Protein AF-K1RR42-F1 (afdb_monomer)

pLDDT: mean 90.08, std 13.46, range [32.56, 98.62]

Solvent-accessible surface area (backbone atoms only — not comparable to full-atom values): 10975 Å² total; per-residue (Å²): 138,82,79,94,77,86,77,83,86,79,60,90,88,58,93,43,72,69,56,52,52,50,52,50,50,61,50,66,70,40,72,65,51,59,54,52,48,54,42,29,73,75,60,33,63,70,67,60,68,64,57,68,65,59,58,68,72,62,62,98,74,68,99,74,77,78,87,81,52,52,80,85,79,76,73,100,58,57,45,63,51,52,54,52,51,49,63,60,52,47,53,58,48,22,64,76,68,75,46,62,42,63,78,52,55,64,23,56,46,57,54,52,52,52,49,48,51,50,28,50,51,49,44,52,53,50,51,62,75,46,65,87,56,61,64,72,60,46,59,77,65,44,55,76,83,54,44,64,54,67,62,74,49,69,70,57,52,53,51,48,38,73,74,74,51,84,46,54,23,91,84,38,58,85,78,136

Structure (mmCIF, N/CA/C/O backbone):
data_AF-K1RR42-F1
#
_entry.id   AF-K1RR42-F1
#
loop_
_atom_site.group_PDB
_atom_site.id
_atom_site.type_symbol
_atom_site.label_atom_id
_atom_site.label_alt_id
_atom_site.label_comp_id
_atom_site.label_asym_id
_atom_site.label_entity_id
_atom_site.label_seq_id
_atom_site.pdbx_PDB_ins_code
_atom_site.Cartn_x
_atom_site.Cartn_y
_atom_site.Cartn_z
_atom_site.occupancy
_atom_site.B_iso_or_equiv
_atom_site.auth_seq_id
_atom_site.auth_comp_id
_atom_site.auth_asym_id
_atom_site.auth_atom_id
_atom_site.pdbx_PDB_model_num
ATOM 1 N N . MET A 1 1 ? 41.486 -7.652 -49.640 1.00 38.38 1 MET A N 1
ATOM 2 C CA . MET A 1 1 ? 40.576 -6.492 -49.744 1.00 38.38 1 MET A CA 1
ATOM 3 C C . MET A 1 1 ? 39.160 -7.030 -49.810 1.00 38.38 1 MET A C 1
ATOM 5 O O . MET A 1 1 ? 38.706 -7.387 -50.885 1.00 38.38 1 MET A O 1
ATOM 9 N N . ILE A 1 2 ? 38.519 -7.202 -48.654 1.00 32.84 2 ILE A N 1
ATOM 10 C CA . ILE A 1 2 ? 37.097 -7.550 -48.582 1.00 32.84 2 ILE A CA 1
ATOM 11 C C . ILE A 1 2 ? 36.368 -6.221 -48.422 1.00 32.84 2 ILE A C 1
ATOM 13 O O . ILE A 1 2 ? 36.677 -5.455 -47.509 1.00 32.84 2 ILE A O 1
ATOM 17 N N . SER A 1 3 ? 35.516 -5.919 -49.398 1.00 32.56 3 SER A N 1
ATOM 18 C CA . SER A 1 3 ? 34.818 -4.650 -49.548 1.00 32.56 3 SER A CA 1
ATOM 19 C C . SER A 1 3 ? 34.044 -4.261 -48.292 1.00 32.56 3 SER A C 1
ATOM 21 O O . SER A 1 3 ? 33.294 -5.047 -47.715 1.00 32.56 3 SER A O 1
ATOM 23 N N . VAL A 1 4 ? 34.212 -2.996 -47.914 1.00 46.03 4 VAL A N 1
ATOM 24 C CA . VAL A 1 4 ? 33.358 -2.257 -46.986 1.00 46.03 4 VAL A CA 1
ATOM 25 C C . VAL A 1 4 ? 31.979 -2.131 -47.638 1.00 46.03 4 VAL A C 1
ATOM 27 O O . VAL A 1 4 ? 31.731 -1.216 -48.415 1.00 46.03 4 VAL A O 1
ATOM 30 N N . THR A 1 5 ? 31.096 -3.104 -47.425 1.00 46.00 5 THR A N 1
ATOM 31 C CA . THR A 1 5 ? 29.719 -3.058 -47.961 1.00 46.00 5 THR A CA 1
ATOM 32 C C . THR A 1 5 ? 28.714 -3.758 -47.045 1.00 46.00 5 THR A C 1
ATOM 34 O O . THR A 1 5 ? 27.735 -4.328 -47.505 1.00 46.00 5 THR A O 1
ATOM 37 N N . ALA A 1 6 ? 28.948 -3.718 -45.728 1.00 43.25 6 ALA A N 1
ATOM 38 C CA . ALA A 1 6 ? 28.051 -4.304 -44.723 1.00 43.25 6 ALA A CA 1
ATOM 39 C C . ALA A 1 6 ? 27.773 -3.360 -43.534 1.00 43.25 6 ALA A C 1
ATOM 41 O O . ALA A 1 6 ? 27.574 -3.810 -42.410 1.00 43.25 6 ALA A O 1
ATOM 42 N N . LEU A 1 7 ? 27.787 -2.040 -43.761 1.00 46.16 7 LEU A N 1
ATOM 43 C CA . LEU A 1 7 ? 27.486 -1.027 -42.730 1.00 46.16 7 LEU A CA 1
ATOM 44 C C . LEU A 1 7 ? 26.269 -0.142 -43.066 1.00 46.16 7 LEU A C 1
ATOM 46 O O . LEU A 1 7 ? 25.973 0.783 -42.320 1.00 46.16 7 LEU A O 1
ATOM 50 N N . GLY A 1 8 ? 25.550 -0.417 -44.162 1.00 46.47 8 GLY A N 1
ATOM 51 C CA . GLY A 1 8 ? 24.492 0.468 -44.674 1.00 46.47 8 GLY A CA 1
ATOM 52 C C . GLY A 1 8 ? 23.092 0.295 -44.068 1.00 46.47 8 GLY A C 1
ATOM 53 O O . GLY A 1 8 ? 22.305 1.227 -44.130 1.00 46.47 8 GLY A O 1
ATOM 54 N N . GLU A 1 9 ? 22.768 -0.846 -43.455 1.00 48.94 9 GLU A N 1
ATOM 55 C CA . GLU A 1 9 ? 21.376 -1.171 -43.064 1.00 48.94 9 GLU A CA 1
ATOM 56 C C . GLU A 1 9 ? 21.083 -1.054 -41.555 1.00 48.94 9 GLU A C 1
ATOM 58 O O . GLU A 1 9 ? 20.015 -1.441 -41.089 1.00 48.94 9 GLU A O 1
ATOM 63 N N . LYS A 1 10 ? 22.008 -0.511 -40.749 1.00 49.19 10 LYS A N 1
ATOM 64 C CA . LYS A 1 10 ? 21.881 -0.488 -39.273 1.00 49.19 10 LYS A CA 1
ATOM 65 C C . LYS A 1 10 ? 21.715 0.901 -38.639 1.00 49.19 10 LYS A C 1
ATOM 67 O O . LYS A 1 10 ? 21.882 1.029 -37.428 1.00 49.19 10 LYS A O 1
ATOM 72 N N . MET A 1 11 ? 21.379 1.924 -39.429 1.00 52.78 11 MET A N 1
ATOM 73 C CA . MET A 1 11 ? 21.254 3.318 -38.961 1.00 52.78 11 MET A CA 1
ATOM 74 C C . MET A 1 11 ? 19.821 3.873 -38.905 1.00 52.78 11 MET A C 1
ATOM 76 O O . MET A 1 11 ? 19.624 4.925 -38.311 1.00 52.78 11 MET A O 1
ATOM 80 N N . GLU A 1 12 ? 18.805 3.182 -39.434 1.00 57.09 12 GLU A N 1
ATOM 81 C CA . GLU A 1 12 ? 17.418 3.700 -39.443 1.00 57.09 12 GLU A CA 1
ATOM 82 C C . GLU A 1 12 ? 16.739 3.734 -38.061 1.00 57.09 12 GLU A C 1
ATOM 84 O O . GLU A 1 12 ? 15.729 4.407 -37.882 1.00 57.09 12 GLU A O 1
ATOM 89 N N . LYS A 1 13 ? 17.286 3.033 -37.060 1.00 74.12 13 LYS A N 1
ATOM 90 C CA . LYS A 1 13 ? 16.721 2.961 -35.697 1.00 74.12 13 LYS A CA 1
ATOM 91 C C . LYS A 1 13 ? 17.480 3.799 -34.663 1.00 74.12 13 LYS A C 1
ATOM 93 O O . LYS A 1 13 ? 17.251 3.633 -33.467 1.00 74.12 13 LYS A O 1
ATOM 98 N N . GLN A 1 14 ? 18.418 4.642 -35.090 1.00 85.94 14 GLN A N 1
ATOM 99 C CA . GLN A 1 14 ? 19.230 5.449 -34.176 1.00 85.94 14 GLN A CA 1
ATOM 100 C C . GLN A 1 14 ? 18.657 6.860 -34.011 1.00 85.94 14 GLN A C 1
ATOM 102 O O . GLN A 1 14 ? 18.130 7.444 -34.955 1.00 85.94 14 GLN A O 1
ATOM 107 N N . ILE A 1 15 ? 18.789 7.423 -32.807 1.00 91.31 15 ILE A N 1
ATOM 108 C CA . ILE A 1 15 ? 18.455 8.827 -32.546 1.00 91.31 15 ILE A CA 1
ATOM 109 C C . ILE A 1 15 ? 19.559 9.691 -33.167 1.00 91.31 15 ILE A C 1
ATOM 111 O O . ILE A 1 15 ? 20.682 9.722 -32.664 1.00 91.31 15 ILE A O 1
ATOM 115 N N . THR A 1 16 ? 19.253 10.365 -34.276 1.00 94.50 16 THR A N 1
ATOM 116 C CA . THR A 1 16 ? 20.196 11.244 -34.984 1.00 94.50 16 THR A CA 1
ATOM 117 C C . THR A 1 16 ? 20.117 12.687 -34.483 1.00 94.50 16 THR A C 1
ATOM 119 O O . THR A 1 16 ? 19.111 13.115 -33.914 1.00 94.50 16 THR A O 1
ATOM 122 N N . ILE A 1 17 ? 21.171 13.473 -34.729 1.00 94.94 17 ILE A N 1
ATOM 123 C CA . ILE A 1 17 ? 21.191 14.911 -34.408 1.00 94.94 17 ILE A CA 1
ATOM 124 C C . ILE A 1 17 ? 20.085 15.653 -35.169 1.00 94.94 17 ILE A C 1
ATOM 126 O O . ILE A 1 17 ? 19.406 16.498 -34.592 1.00 94.94 17 ILE A O 1
ATOM 130 N N . ASP A 1 18 ? 19.849 15.294 -36.432 1.00 94.25 18 ASP A N 1
ATOM 131 C CA . ASP A 1 18 ? 18.771 15.881 -37.233 1.00 94.25 18 ASP A CA 1
ATOM 132 C C . ASP A 1 18 ? 17.391 15.601 -36.627 1.00 94.25 18 ASP A C 1
ATOM 134 O O . ASP A 1 18 ? 16.537 16.488 -36.596 1.00 94.25 18 ASP A O 1
ATOM 138 N N . LEU A 1 19 ? 17.185 14.400 -36.073 1.00 94.38 19 LEU A N 1
ATOM 139 C CA . LEU A 1 19 ? 15.953 14.046 -35.375 1.00 94.38 19 LEU A CA 1
ATOM 140 C C . LEU A 1 19 ? 15.771 14.865 -34.087 1.00 94.38 19 LEU A C 1
ATOM 142 O O . LEU A 1 19 ? 14.683 15.384 -33.845 1.00 94.38 19 LEU A O 1
ATOM 146 N N . ILE A 1 20 ? 16.831 15.039 -33.290 1.00 96.50 20 ILE A N 1
ATOM 147 C CA . ILE A 1 20 ? 16.806 15.875 -32.076 1.00 96.50 20 ILE A CA 1
ATOM 148 C C . ILE A 1 20 ? 16.511 17.337 -32.431 1.00 96.50 20 ILE A C 1
ATOM 150 O O . ILE A 1 20 ? 15.678 17.971 -31.785 1.00 96.50 20 ILE A O 1
ATOM 154 N N . ASN A 1 21 ? 17.148 17.867 -33.478 1.00 97.50 21 ASN A N 1
ATOM 155 C CA . ASN A 1 21 ? 16.901 19.226 -33.957 1.00 97.50 21 ASN A CA 1
ATOM 156 C C . ASN A 1 21 ? 15.451 19.397 -34.421 1.00 97.50 21 ASN A C 1
ATOM 158 O O . ASN A 1 21 ? 14.818 20.401 -34.101 1.00 97.50 21 ASN A O 1
ATOM 162 N N . ASN A 1 22 ? 14.895 18.402 -35.117 1.00 97.06 22 ASN A N 1
ATOM 163 C CA . ASN A 1 22 ? 13.488 18.402 -35.503 1.00 97.06 22 ASN A CA 1
ATOM 164 C C . ASN A 1 22 ? 12.560 18.410 -34.273 1.00 97.06 22 ASN A C 1
ATOM 166 O O . ASN A 1 22 ? 11.677 19.260 -34.184 1.00 97.06 22 ASN A O 1
ATOM 170 N N . PHE A 1 23 ? 12.795 17.543 -33.282 1.00 97.31 23 PHE A N 1
ATOM 171 C CA . PHE A 1 23 ? 12.020 17.544 -32.034 1.00 97.31 23 PHE A CA 1
ATOM 172 C C . PHE A 1 23 ? 12.128 18.866 -31.275 1.00 97.31 23 PHE A C 1
ATOM 174 O O . PHE A 1 23 ? 11.113 19.380 -30.812 1.00 97.31 23 PHE A O 1
ATOM 181 N N . SER A 1 24 ? 13.324 19.452 -31.200 1.00 96.94 24 SER A N 1
ATOM 182 C CA . SER A 1 24 ? 13.538 20.769 -30.599 1.00 96.94 24 SER A CA 1
ATOM 183 C C . SER A 1 24 ? 12.753 21.857 -31.337 1.00 96.94 24 SER A C 1
ATOM 185 O O . SER A 1 24 ? 12.096 22.678 -30.702 1.00 96.94 24 SER A O 1
ATOM 187 N N . ASN A 1 25 ? 12.741 21.845 -32.672 1.00 97.56 25 ASN A N 1
ATOM 188 C CA . ASN A 1 25 ? 11.965 22.802 -33.464 1.00 97.56 25 ASN A CA 1
ATOM 189 C C . ASN A 1 25 ? 10.455 22.639 -33.244 1.00 97.56 25 ASN A C 1
ATOM 191 O O . ASN A 1 25 ? 9.760 23.632 -33.036 1.00 97.56 25 ASN A O 1
ATOM 195 N N . ILE A 1 26 ? 9.947 21.401 -33.238 1.00 97.56 26 ILE A N 1
ATOM 196 C CA . ILE A 1 26 ? 8.537 21.102 -32.941 1.00 97.56 26 ILE A CA 1
ATOM 197 C C . ILE A 1 26 ? 8.184 21.588 -31.532 1.00 97.56 26 ILE A C 1
ATOM 199 O O . ILE A 1 26 ? 7.181 22.278 -31.353 1.00 97.56 26 ILE A O 1
ATOM 203 N N . TYR A 1 27 ? 9.025 21.294 -30.541 1.00 97.44 27 TYR A N 1
ATOM 204 C CA . TYR A 1 27 ? 8.818 21.717 -29.160 1.00 97.44 27 TYR A CA 1
ATOM 205 C C . TYR A 1 27 ? 8.792 23.245 -29.026 1.00 97.44 27 TYR A C 1
ATOM 207 O O . TYR A 1 27 ? 7.856 23.801 -28.454 1.00 97.44 27 TYR A O 1
ATOM 215 N N . ASN A 1 28 ? 9.771 23.934 -29.614 1.00 96.69 28 ASN A N 1
ATOM 216 C CA . ASN A 1 28 ? 9.888 25.391 -29.549 1.00 96.69 28 ASN A CA 1
ATOM 217 C C . ASN A 1 28 ? 8.852 26.133 -30.412 1.00 96.69 28 ASN A C 1
ATOM 219 O O . ASN A 1 28 ? 8.676 27.338 -30.239 1.00 96.69 28 ASN A O 1
ATOM 223 N N . SER A 1 29 ? 8.144 25.442 -31.315 1.00 97.44 29 SER A N 1
ATOM 224 C CA . SER A 1 29 ? 7.083 26.047 -32.135 1.00 97.44 29 SER A CA 1
ATOM 225 C C . SER A 1 29 ? 5.844 26.462 -31.329 1.00 97.44 29 SER A C 1
ATOM 227 O O . SER A 1 29 ? 5.102 27.342 -31.763 1.00 97.44 29 SER A O 1
ATOM 229 N N . ASN A 1 30 ? 5.636 25.880 -30.142 1.00 97.25 30 ASN A N 1
ATOM 230 C CA . ASN A 1 30 ? 4.548 26.233 -29.237 1.00 97.25 30 ASN A CA 1
ATOM 231 C C . ASN A 1 30 ? 5.101 26.920 -27.981 1.00 97.25 30 ASN A C 1
ATOM 233 O O . ASN A 1 30 ? 5.721 26.287 -27.128 1.00 97.25 30 ASN A O 1
ATOM 237 N N . SER A 1 31 ? 4.832 28.218 -27.833 1.00 94.31 31 SER A N 1
ATOM 238 C CA . SER A 1 31 ? 5.301 29.012 -26.691 1.00 94.31 31 SER A CA 1
ATOM 239 C C . SER A 1 31 ? 4.771 28.520 -25.338 1.00 94.31 31 SER A C 1
ATOM 241 O O . SER A 1 31 ? 5.436 28.717 -24.320 1.00 94.31 31 SER A O 1
ATOM 243 N N . THR A 1 32 ? 3.624 27.830 -25.309 1.00 97.31 32 THR A N 1
ATOM 244 C CA . THR A 1 32 ? 3.070 27.220 -24.092 1.00 97.31 32 THR A CA 1
ATOM 245 C C . THR A 1 32 ? 3.978 26.127 -23.535 1.00 97.31 32 THR A C 1
ATOM 247 O O . THR A 1 32 ? 4.049 25.973 -22.317 1.00 97.31 32 THR A O 1
ATOM 250 N N . ASN A 1 33 ? 4.731 25.420 -24.384 1.00 97.81 33 ASN A N 1
ATOM 251 C CA . ASN A 1 33 ? 5.629 24.354 -23.938 1.00 97.81 33 ASN A CA 1
ATOM 252 C C . ASN A 1 33 ? 6.672 24.876 -22.948 1.00 97.81 33 ASN A C 1
ATOM 254 O O . ASN A 1 33 ? 6.863 24.272 -21.901 1.00 97.81 33 ASN A O 1
ATOM 258 N N . ARG A 1 34 ? 7.250 26.054 -23.206 1.00 96.06 34 ARG A N 1
ATOM 259 C CA . ARG A 1 34 ? 8.237 26.671 -22.310 1.00 96.06 34 ARG A CA 1
ATOM 260 C C . ARG A 1 34 ? 7.635 27.148 -20.985 1.00 96.06 34 ARG A C 1
ATOM 262 O O . ARG A 1 34 ? 8.310 27.153 -19.961 1.00 96.06 34 ARG A O 1
ATOM 269 N N . ILE A 1 35 ? 6.360 27.543 -20.985 1.00 96.62 35 ILE A N 1
ATOM 270 C CA . ILE A 1 35 ? 5.633 27.889 -19.753 1.00 96.62 35 ILE A CA 1
ATOM 271 C C . ILE A 1 35 ? 5.439 26.629 -18.900 1.00 96.62 35 ILE A C 1
ATOM 273 O O . ILE A 1 35 ? 5.714 26.656 -17.702 1.00 96.62 35 ILE A O 1
ATOM 277 N N . ILE A 1 36 ? 5.016 25.527 -19.527 1.00 97.00 36 ILE A N 1
ATOM 278 C CA . ILE A 1 36 ? 4.853 24.224 -18.870 1.00 97.00 36 ILE A CA 1
ATOM 279 C C . ILE A 1 36 ? 6.205 23.701 -18.364 1.00 97.00 36 ILE A C 1
ATOM 281 O O . ILE A 1 36 ? 6.289 23.246 -17.228 1.00 97.00 36 ILE A O 1
ATOM 285 N N . GLU A 1 37 ? 7.271 23.819 -19.159 1.00 97.44 37 GLU A N 1
ATOM 286 C CA . GLU A 1 37 ? 8.640 23.440 -18.785 1.00 97.44 37 GLU A CA 1
ATOM 287 C C . GLU A 1 37 ? 9.090 24.142 -17.508 1.00 97.44 37 GLU A C 1
ATOM 289 O O . GLU A 1 37 ? 9.504 23.488 -16.553 1.00 97.44 37 GLU A O 1
ATOM 294 N N . ASN A 1 38 ? 8.958 25.471 -17.469 1.00 97.25 38 ASN A N 1
ATOM 295 C CA . ASN A 1 38 ? 9.345 26.267 -16.310 1.00 97.25 38 ASN A CA 1
ATOM 296 C C . ASN A 1 38 ? 8.500 25.905 -15.081 1.00 97.25 38 ASN A C 1
ATOM 298 O O . ASN A 1 38 ? 9.034 25.806 -13.979 1.00 97.25 38 ASN A O 1
ATOM 302 N N . ALA A 1 39 ? 7.195 25.674 -15.264 1.00 97.75 39 ALA A N 1
ATOM 303 C CA . ALA A 1 39 ? 6.309 25.266 -14.180 1.00 97.75 39 ALA A CA 1
ATOM 304 C C . ALA A 1 39 ? 6.715 23.904 -13.592 1.00 97.75 39 ALA A C 1
ATOM 306 O O . ALA A 1 39 ? 6.859 23.802 -12.374 1.00 97.75 39 ALA A O 1
ATOM 307 N N . ILE A 1 40 ? 6.962 22.896 -14.438 1.00 98.12 40 ILE A N 1
ATOM 308 C CA . ILE A 1 40 ? 7.386 21.550 -14.017 1.00 98.12 40 ILE A CA 1
ATOM 309 C C . ILE A 1 40 ? 8.779 21.583 -13.386 1.00 98.12 40 ILE A C 1
ATOM 311 O O . ILE A 1 40 ? 8.991 20.926 -12.370 1.00 98.12 40 ILE A O 1
AT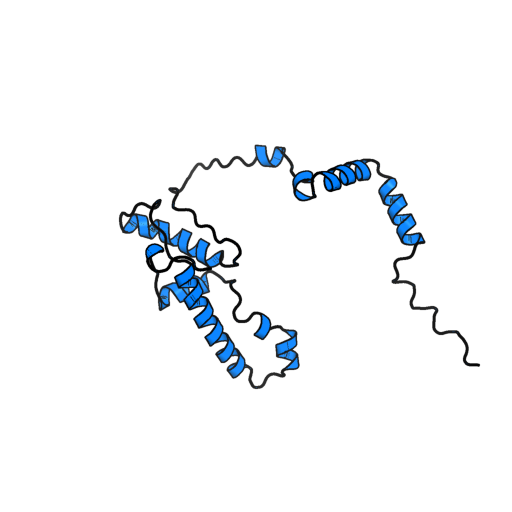OM 315 N N . THR A 1 41 ? 9.720 22.335 -13.956 1.00 97.69 41 THR A N 1
ATOM 316 C CA . THR A 1 41 ? 11.107 22.386 -13.464 1.00 97.69 41 THR A CA 1
ATOM 317 C C . THR A 1 41 ? 11.192 23.033 -12.083 1.00 97.69 41 THR A C 1
ATOM 319 O O . THR A 1 41 ? 11.953 22.564 -11.242 1.00 97.69 41 THR A O 1
ATOM 322 N N . GLU A 1 42 ? 10.382 24.065 -11.824 1.00 98.06 42 GLU A N 1
ATOM 323 C CA . GLU A 1 42 ? 10.346 24.745 -10.524 1.00 98.06 42 GLU A CA 1
ATOM 324 C C . GLU A 1 42 ? 9.502 23.987 -9.485 1.00 98.06 42 GLU A C 1
ATOM 326 O O . GLU A 1 42 ? 9.898 23.848 -8.330 1.00 98.06 42 GLU A O 1
ATOM 331 N N . ASN A 1 43 ? 8.322 23.487 -9.876 1.00 96.94 43 ASN A N 1
ATOM 332 C CA . ASN A 1 43 ? 7.324 22.982 -8.924 1.00 96.94 43 ASN A CA 1
ATOM 333 C C . ASN A 1 43 ? 7.232 21.449 -8.859 1.00 96.94 43 ASN A C 1
ATOM 335 O O . ASN A 1 43 ? 6.616 20.913 -7.934 1.00 96.94 43 ASN A O 1
ATOM 339 N N . GLY A 1 44 ? 7.810 20.735 -9.825 1.00 97.69 44 GLY A N 1
ATOM 340 C CA . GLY A 1 44 ? 7.605 19.303 -10.046 1.00 97.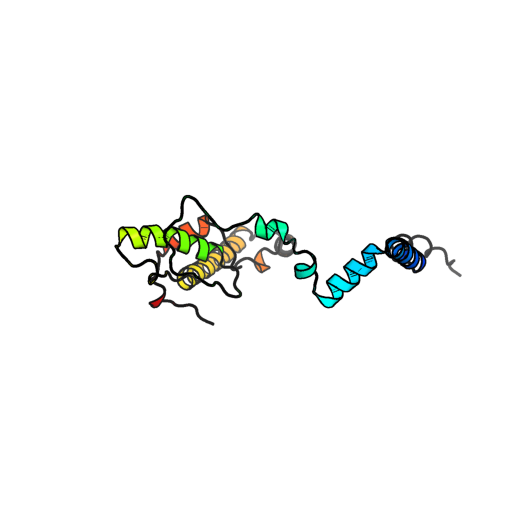69 44 GLY A CA 1
ATOM 341 C C . GLY A 1 44 ? 6.349 18.993 -10.871 1.00 97.69 44 GLY A C 1
ATOM 342 O O . GLY A 1 44 ? 5.443 19.822 -11.009 1.00 97.69 44 GLY A O 1
ATOM 343 N N . LEU A 1 45 ? 6.289 17.774 -11.423 1.00 96.50 45 LEU A N 1
ATOM 344 C CA . LEU A 1 45 ? 5.197 17.330 -12.299 1.00 96.50 45 LEU A CA 1
ATOM 345 C C . LEU A 1 45 ? 3.846 17.329 -11.573 1.00 96.50 45 LEU A C 1
ATOM 347 O O . LEU A 1 45 ? 2.902 17.955 -12.042 1.00 96.50 45 LEU A O 1
ATOM 351 N N . GLU A 1 46 ? 3.771 16.676 -10.410 1.00 96.12 46 GLU A N 1
ATOM 352 C CA . GLU A 1 46 ? 2.511 16.497 -9.680 1.00 96.12 46 GLU A CA 1
ATOM 353 C C . GLU A 1 46 ? 1.851 17.833 -9.341 1.00 96.12 46 GLU A C 1
ATOM 355 O O . GLU A 1 46 ? 0.699 18.053 -9.704 1.00 96.12 46 GLU A O 1
ATOM 360 N N . LYS A 1 47 ? 2.596 18.763 -8.726 1.00 95.88 47 LYS A N 1
ATOM 361 C CA . LYS A 1 47 ? 2.074 20.087 -8.348 1.00 95.88 47 LYS A CA 1
ATOM 362 C C . LYS A 1 47 ? 1.655 20.919 -9.557 1.00 95.88 47 LYS A C 1
ATOM 364 O O . LYS A 1 47 ? 0.680 21.658 -9.468 1.00 95.88 47 LYS A O 1
ATOM 369 N N . SER A 1 48 ? 2.368 20.787 -10.676 1.00 96.88 48 SER A N 1
ATOM 370 C CA . SER A 1 48 ? 2.055 21.507 -11.916 1.00 96.88 48 SER A CA 1
ATOM 371 C C . SER A 1 48 ? 0.778 21.001 -12.588 1.00 96.88 48 SER A C 1
ATOM 373 O O . SER A 1 48 ? 0.141 21.745 -13.328 1.00 96.88 48 SER A O 1
ATOM 375 N N . CYS A 1 49 ? 0.393 19.751 -12.328 1.00 96.06 49 CYS A N 1
ATOM 376 C CA . CYS A 1 49 ? -0.799 19.126 -12.893 1.00 96.06 49 CYS A CA 1
ATOM 377 C C . CYS A 1 49 ? -2.050 19.251 -12.005 1.00 96.06 49 CYS A C 1
ATOM 379 O O . CYS A 1 49 ? -3.109 18.762 -12.397 1.00 96.06 49 CYS A O 1
ATOM 381 N N . ILE A 1 50 ? -1.965 19.889 -10.829 1.00 95.75 50 ILE A N 1
ATOM 382 C CA . ILE A 1 50 ? -3.120 20.057 -9.937 1.00 95.75 50 ILE A CA 1
ATOM 383 C C . ILE A 1 50 ? -4.140 21.012 -10.568 1.00 95.75 50 ILE A C 1
ATOM 385 O O . ILE A 1 50 ? -3.869 22.197 -10.762 1.00 95.75 50 ILE A O 1
ATOM 389 N N . ASP A 1 51 ? -5.356 20.515 -10.799 1.00 96.25 51 ASP A N 1
ATOM 390 C CA . ASP A 1 51 ? -6.507 21.343 -11.155 1.00 96.25 51 ASP A CA 1
ATOM 391 C C . ASP A 1 51 ? -7.324 21.684 -9.906 1.00 96.25 51 ASP A C 1
ATOM 393 O O . ASP A 1 51 ? -8.002 20.839 -9.315 1.00 96.25 51 ASP A O 1
ATOM 397 N N . ARG A 1 52 ? -7.285 22.958 -9.511 1.00 95.75 52 ARG A N 1
ATOM 398 C CA . ARG A 1 52 ? -8.022 23.462 -8.349 1.00 95.75 52 ARG A CA 1
ATOM 399 C C . ARG A 1 52 ? -9.536 23.251 -8.466 1.00 95.75 52 ARG A C 1
ATOM 401 O O . ARG A 1 52 ? -10.182 23.049 -7.444 1.00 95.75 52 ARG A O 1
ATOM 408 N N . ARG A 1 53 ? -10.097 23.251 -9.679 1.00 97.62 53 ARG A N 1
ATOM 409 C CA . ARG A 1 53 ? -11.542 23.056 -9.893 1.00 97.62 53 ARG A CA 1
ATOM 410 C C . ARG A 1 53 ? -11.977 21.656 -9.479 1.00 97.62 53 ARG A C 1
ATOM 412 O O . ARG A 1 53 ? -12.999 21.508 -8.827 1.00 97.62 53 ARG A O 1
ATOM 419 N N . ILE A 1 54 ? -11.148 20.650 -9.760 1.00 96.44 54 ILE A N 1
ATOM 420 C CA . ILE A 1 54 ? -11.399 19.268 -9.337 1.00 96.44 54 ILE A CA 1
ATOM 421 C C . ILE A 1 54 ? -11.401 19.166 -7.808 1.00 96.44 54 ILE A C 1
ATOM 423 O O . ILE A 1 54 ? -12.243 18.476 -7.245 1.00 96.44 54 ILE A O 1
ATOM 427 N N . ILE A 1 55 ? -10.513 19.886 -7.118 1.00 95.06 55 ILE A N 1
ATOM 428 C CA . ILE A 1 55 ? -10.507 19.934 -5.647 1.00 95.06 55 ILE A CA 1
ATOM 429 C C . ILE A 1 55 ? -11.786 20.599 -5.116 1.00 95.06 55 ILE A C 1
ATOM 431 O O . ILE A 1 55 ? -12.385 20.112 -4.162 1.00 95.06 55 ILE A O 1
ATOM 435 N N . GLU A 1 56 ? -12.215 21.703 -5.731 1.00 96.88 56 GLU A N 1
ATOM 436 C CA . GLU A 1 56 ? -13.439 22.419 -5.348 1.00 96.88 56 GLU A CA 1
ATOM 437 C C . GLU A 1 56 ? -14.698 21.563 -5.572 1.00 96.88 56 GLU A C 1
ATOM 439 O O . GLU A 1 56 ? -15.584 21.555 -4.719 1.00 96.88 56 GLU A O 1
ATOM 444 N N . GLU A 1 57 ? -14.748 20.780 -6.651 1.00 97.00 57 GLU A N 1
ATOM 445 C CA . GLU A 1 57 ? -15.851 19.861 -6.964 1.00 97.00 57 GLU A CA 1
ATOM 446 C C . GLU A 1 57 ? -15.888 18.617 -6.054 1.00 97.00 57 GLU A C 1
ATOM 448 O O . GLU A 1 57 ? -16.969 18.126 -5.731 1.00 97.00 57 GLU A O 1
ATOM 453 N N . ASN A 1 58 ? -14.735 18.116 -5.595 1.00 96.12 58 ASN A N 1
ATOM 454 C CA . ASN A 1 58 ? -14.632 16.893 -4.786 1.00 96.12 58 ASN A CA 1
ATOM 455 C C . ASN A 1 58 ? -14.644 17.182 -3.273 1.00 96.12 58 ASN A C 1
ATOM 457 O O . ASN A 1 58 ? -13.696 16.862 -2.552 1.00 96.12 58 ASN A O 1
ATOM 461 N N . GLN A 1 59 ? -15.733 17.775 -2.774 1.00 96.12 59 GLN A N 1
ATOM 462 C CA . GLN A 1 59 ? -15.916 17.974 -1.331 1.00 96.12 59 GLN A CA 1
ATOM 463 C C . GLN A 1 59 ? -16.186 16.635 -0.613 1.00 96.12 59 GLN A C 1
ATOM 465 O O . GLN A 1 59 ? -17.065 15.889 -1.051 1.00 96.12 59 GLN A O 1
ATOM 470 N N . PRO A 1 60 ? -15.506 16.326 0.511 1.00 94.62 60 PRO A N 1
ATOM 471 C CA . PRO A 1 60 ? -15.682 15.074 1.252 1.00 94.62 60 PRO A CA 1
ATOM 472 C C . PRO A 1 60 ? -16.937 15.118 2.143 1.00 94.62 60 PRO A C 1
ATOM 474 O O . PRO A 1 60 ? -16.850 14.971 3.358 1.00 94.62 60 PRO A O 1
ATOM 477 N N . ILE A 1 61 ? -18.099 15.386 1.544 1.00 94.81 61 ILE A N 1
ATOM 478 C CA . ILE A 1 61 ? -19.393 15.478 2.225 1.00 94.81 61 ILE A CA 1
ATOM 479 C C . ILE A 1 61 ? -20.261 14.320 1.747 1.00 94.81 61 ILE A C 1
ATOM 481 O O . ILE A 1 61 ? -20.585 14.228 0.561 1.00 94.81 61 ILE A O 1
ATOM 485 N N . PHE A 1 62 ? -20.676 13.462 2.676 1.00 96.50 62 PHE A N 1
ATOM 486 C CA . PHE A 1 62 ? -21.481 12.283 2.379 1.00 96.50 62 PHE A CA 1
ATOM 487 C C . PHE A 1 62 ? -22.797 12.338 3.160 1.00 96.50 62 PHE A C 1
ATOM 489 O O . PHE A 1 62 ? -22.851 12.789 4.299 1.00 96.50 62 PHE A O 1
ATOM 496 N N . ASN A 1 63 ? -23.896 11.885 2.554 1.00 96.81 63 ASN A N 1
ATOM 497 C CA . ASN A 1 63 ? -25.195 11.809 3.238 1.00 96.81 63 ASN A CA 1
ATOM 498 C C . ASN A 1 63 ? -25.286 10.627 4.221 1.00 96.81 63 ASN A C 1
ATOM 500 O O . ASN A 1 63 ? -26.175 10.597 5.070 1.00 96.81 63 ASN A O 1
ATOM 504 N N . ILE A 1 64 ? -24.393 9.649 4.076 1.00 95.75 64 ILE A N 1
ATOM 505 C CA . ILE A 1 64 ? -24.256 8.476 4.930 1.00 95.75 64 ILE A CA 1
ATOM 506 C C . ILE A 1 64 ? -22.783 8.386 5.309 1.00 95.75 64 ILE A C 1
ATOM 508 O O . ILE A 1 64 ? -21.934 8.137 4.456 1.00 95.75 64 ILE A O 1
ATOM 512 N N . GLU A 1 65 ? -22.499 8.567 6.594 1.00 92.94 65 GLU A N 1
ATOM 513 C CA . GLU A 1 65 ? -21.160 8.442 7.158 1.00 92.94 65 GLU A CA 1
ATOM 514 C C . GLU A 1 65 ? -21.150 7.315 8.186 1.00 92.94 65 GLU A C 1
ATOM 516 O O . GLU A 1 65 ? -22.021 7.226 9.056 1.00 92.94 65 GLU A O 1
ATOM 521 N N . LEU A 1 66 ? -20.165 6.429 8.065 1.00 89.31 66 LEU A N 1
ATOM 522 C CA . LEU A 1 66 ? -19.900 5.425 9.084 1.00 89.31 66 LEU A CA 1
ATOM 523 C C . LEU A 1 66 ? -19.093 6.070 10.226 1.00 89.31 66 LEU A C 1
ATOM 525 O O . LEU A 1 66 ? -18.293 6.969 9.963 1.00 89.31 66 LEU A O 1
ATOM 529 N N . PRO A 1 67 ? -19.276 5.626 11.482 1.00 87.31 67 PRO A N 1
ATOM 530 C CA . PRO A 1 67 ? -18.455 6.057 12.608 1.00 87.31 67 PRO A CA 1
ATOM 531 C C . PRO A 1 67 ? -16.953 5.984 12.308 1.00 87.31 67 PRO A C 1
ATOM 533 O O . PRO A 1 67 ? -16.459 4.946 11.866 1.00 87.31 67 PRO A O 1
ATOM 536 N N . ASP A 1 68 ? -16.233 7.075 12.585 1.00 86.81 68 ASP A N 1
ATOM 537 C CA . ASP A 1 68 ? -14.772 7.105 12.464 1.00 86.81 68 ASP A CA 1
ATOM 538 C C . ASP A 1 68 ? -14.126 6.262 13.573 1.00 86.81 68 ASP A C 1
ATOM 540 O O . ASP A 1 68 ? -14.614 6.202 14.708 1.00 86.81 68 ASP A O 1
ATOM 544 N N . GLY A 1 69 ? -13.014 5.624 13.230 1.00 86.56 69 GLY A N 1
ATOM 545 C CA . GLY A 1 69 ? -12.285 4.704 14.089 1.00 86.56 69 GLY A CA 1
ATOM 546 C C . GLY A 1 69 ? -10.805 5.030 14.165 1.00 86.56 69 GLY A C 1
ATOM 547 O O . GLY A 1 69 ? -10.321 6.017 13.606 1.00 86.56 69 GLY A O 1
ATOM 548 N N . LYS A 1 70 ? -10.055 4.167 14.848 1.00 88.19 70 LYS A N 1
ATOM 549 C CA . LYS A 1 70 ? -8.596 4.238 14.831 1.00 88.19 70 LYS A CA 1
ATOM 550 C C . LYS A 1 70 ? -8.082 4.060 13.401 1.00 88.19 70 LYS A C 1
ATOM 552 O O . LYS A 1 70 ? -8.409 3.086 12.723 1.00 88.19 70 LYS A O 1
ATOM 557 N N . ARG A 1 71 ? -7.272 5.015 12.939 1.00 91.19 71 ARG A N 1
ATOM 558 C CA . ARG A 1 71 ? -6.660 4.983 11.605 1.00 91.19 71 ARG A CA 1
ATOM 559 C C . ARG A 1 71 ? -5.339 4.235 11.667 1.00 91.19 71 ARG A C 1
ATOM 561 O O . ARG A 1 71 ? -4.465 4.596 12.453 1.00 91.19 71 ARG A O 1
ATOM 568 N N . TYR A 1 72 ? -5.190 3.221 10.826 1.00 92.12 72 TYR A N 1
ATOM 569 C CA . TYR A 1 72 ? -3.903 2.567 10.629 1.00 92.12 72 TYR A CA 1
ATOM 570 C C . TYR A 1 72 ? -3.024 3.356 9.661 1.00 92.12 72 TYR A C 1
ATOM 572 O O . TYR A 1 72 ? -3.522 4.009 8.745 1.00 92.12 72 TYR A O 1
ATOM 580 N N . ASP A 1 73 ? -1.715 3.221 9.838 1.00 93.38 73 ASP A N 1
ATOM 581 C CA . ASP A 1 73 ? -0.701 3.707 8.913 1.00 93.38 73 ASP A CA 1
ATOM 582 C C . ASP A 1 73 ? 0.222 2.540 8.569 1.00 93.38 73 ASP A C 1
ATOM 584 O O . ASP A 1 73 ? 0.915 2.018 9.442 1.00 93.38 73 ASP A O 1
ATOM 588 N N . GLN A 1 74 ? 0.193 2.111 7.307 1.00 93.06 74 GLN A N 1
ATOM 589 C CA . GLN A 1 74 ? 0.976 0.966 6.859 1.00 93.06 74 GLN A CA 1
ATOM 590 C C . GLN A 1 74 ? 2.467 1.263 6.700 1.00 93.06 74 GLN A C 1
ATOM 592 O O . GLN A 1 74 ? 3.244 0.322 6.589 1.00 93.06 74 GLN A O 1
ATOM 597 N N . LYS A 1 75 ? 2.890 2.535 6.703 1.00 93.38 75 LYS A N 1
ATOM 598 C CA . LYS A 1 75 ? 4.285 2.918 6.425 1.00 93.38 75 LYS A CA 1
ATOM 599 C C . LYS A 1 75 ? 4.779 2.328 5.087 1.00 93.38 75 LYS A C 1
ATOM 601 O O . LYS A 1 75 ? 3.999 2.158 4.150 1.00 93.38 75 LYS A O 1
ATOM 606 N N . ASP A 1 76 ? 6.069 2.022 4.993 1.00 91.44 76 ASP A N 1
ATOM 607 C CA . ASP A 1 76 ? 6.719 1.499 3.788 1.00 91.44 76 ASP A CA 1
ATOM 608 C C . ASP A 1 76 ? 6.606 -0.032 3.692 1.00 91.44 76 ASP A C 1
ATOM 610 O O . ASP A 1 76 ? 7.602 -0.755 3.698 1.00 91.44 76 ASP A O 1
ATOM 614 N N . ASN A 1 77 ? 5.378 -0.547 3.617 1.00 92.12 77 ASN A N 1
ATOM 615 C CA . ASN A 1 77 ? 5.120 -1.956 3.314 1.00 92.12 77 ASN A CA 1
ATOM 616 C C . ASN A 1 77 ? 3.957 -2.120 2.325 1.00 92.12 77 ASN A C 1
ATOM 618 O O . ASN A 1 77 ? 3.192 -1.187 2.073 1.00 92.12 77 ASN A O 1
ATOM 622 N N . TYR A 1 78 ? 3.808 -3.320 1.760 1.00 95.12 78 TYR A N 1
ATOM 623 C CA . TYR A 1 78 ? 2.782 -3.606 0.743 1.00 95.12 78 TYR A CA 1
ATOM 624 C C . TYR A 1 78 ? 1.555 -4.341 1.307 1.00 95.12 78 TYR A C 1
ATOM 626 O O . TYR A 1 78 ? 0.914 -5.136 0.618 1.00 95.12 78 TYR A O 1
ATOM 634 N N . ARG A 1 79 ? 1.198 -4.080 2.571 1.00 95.94 79 ARG A N 1
ATOM 635 C CA . ARG A 1 79 ? 0.164 -4.830 3.312 1.00 95.94 79 ARG A CA 1
ATOM 636 C C . ARG A 1 79 ? -1.223 -4.190 3.265 1.00 95.94 79 ARG A C 1
ATOM 638 O O . ARG A 1 79 ? -2.064 -4.500 4.107 1.00 95.94 79 ARG A O 1
ATOM 645 N N . CYS A 1 80 ? -1.499 -3.322 2.293 1.00 96.62 80 CYS A N 1
ATOM 646 C CA . CYS A 1 80 ? -2.774 -2.598 2.183 1.00 96.62 80 CYS A CA 1
ATOM 647 C C . CYS A 1 80 ? -4.006 -3.518 2.267 1.00 96.62 80 CYS A C 1
ATOM 649 O O . CYS A 1 80 ? -5.013 -3.160 2.876 1.00 96.62 80 CYS A O 1
ATOM 651 N N . TRP A 1 81 ? -3.906 -4.732 1.723 1.00 97.56 81 TRP A N 1
ATOM 652 C CA . TRP A 1 81 ? -4.938 -5.765 1.780 1.00 97.56 81 TRP A CA 1
ATOM 653 C C . TRP A 1 81 ? -5.226 -6.260 3.209 1.00 97.56 81 TRP A C 1
ATOM 655 O O . TRP A 1 81 ? -6.389 -6.475 3.550 1.00 97.56 81 TRP A O 1
ATOM 665 N N . ILE A 1 82 ? -4.204 -6.367 4.068 1.00 97.75 82 ILE A N 1
ATOM 666 C CA . ILE A 1 82 ? -4.355 -6.696 5.494 1.00 97.75 82 ILE A CA 1
ATOM 667 C C . ILE A 1 82 ? -5.036 -5.535 6.216 1.00 97.75 82 ILE A C 1
ATOM 669 O O . ILE A 1 82 ? -6.044 -5.742 6.886 1.00 97.75 82 ILE A O 1
ATOM 673 N N . TYR A 1 83 ? -4.532 -4.309 6.051 1.00 96.38 83 TYR A N 1
ATOM 674 C CA . TYR A 1 83 ? -5.106 -3.129 6.705 1.00 96.38 83 TYR A CA 1
ATOM 675 C C . TYR A 1 83 ? -6.564 -2.890 6.286 1.00 96.38 83 TYR A C 1
ATOM 677 O O . TYR A 1 83 ? -7.404 -2.593 7.131 1.00 96.38 83 TYR A O 1
ATOM 685 N N . CYS A 1 84 ? -6.900 -3.069 5.006 1.00 95.62 84 CYS A N 1
ATOM 686 C CA . CYS A 1 84 ? -8.275 -2.997 4.508 1.00 95.62 84 CYS A CA 1
ATOM 687 C C . CYS A 1 84 ? -9.168 -4.080 5.136 1.00 95.62 84 CYS A C 1
ATOM 689 O O . CYS A 1 84 ? -10.277 -3.781 5.591 1.00 95.62 84 CYS A O 1
ATOM 691 N N . GLY A 1 85 ? -8.667 -5.316 5.226 1.00 96.31 85 GLY A N 1
ATOM 692 C CA . GLY A 1 85 ? -9.381 -6.413 5.871 1.00 96.31 85 GLY A CA 1
ATOM 693 C C . GLY A 1 85 ? -9.670 -6.135 7.344 1.00 96.31 85 GLY A C 1
ATOM 694 O O . GLY A 1 85 ? -10.823 -6.225 7.768 1.00 96.31 85 GLY A O 1
ATOM 695 N N . LEU A 1 86 ? -8.654 -5.706 8.099 1.00 96.44 86 LEU A N 1
ATOM 696 C CA . LEU A 1 86 ? -8.783 -5.343 9.512 1.00 96.44 86 LEU A CA 1
ATOM 697 C C . LEU A 1 86 ? -9.734 -4.157 9.726 1.00 96.44 86 LEU A C 1
ATOM 699 O O . LEU A 1 86 ? -10.604 -4.232 10.591 1.00 96.44 86 LEU A O 1
ATOM 703 N N . ASN A 1 87 ? -9.634 -3.106 8.904 1.00 93.25 87 ASN A N 1
ATOM 704 C CA . ASN A 1 87 ? -10.540 -1.951 8.944 1.00 93.25 87 ASN A CA 1
ATOM 705 C C . ASN A 1 87 ? -12.007 -2.335 8.714 1.00 93.25 87 ASN A C 1
ATOM 707 O O . ASN A 1 87 ? -12.902 -1.729 9.299 1.00 93.25 87 ASN A O 1
ATOM 711 N N . THR A 1 88 ? -12.258 -3.343 7.879 1.00 92.50 88 THR A N 1
ATOM 712 C CA . THR A 1 88 ? -13.619 -3.808 7.591 1.00 92.50 88 THR A CA 1
ATOM 713 C C . THR A 1 88 ? -14.207 -4.540 8.798 1.00 92.50 88 THR A C 1
ATOM 715 O O . THR A 1 88 ? -15.309 -4.229 9.243 1.00 92.50 88 THR A O 1
ATOM 718 N N . ILE A 1 89 ? -13.465 -5.490 9.372 1.00 93.69 89 ILE A N 1
ATOM 719 C CA . ILE A 1 89 ? -13.979 -6.336 10.461 1.00 93.69 89 ILE A CA 1
ATOM 720 C C . ILE A 1 89 ? -14.001 -5.632 11.821 1.00 93.69 89 ILE A C 1
ATOM 722 O O . ILE A 1 89 ? -14.853 -5.945 12.653 1.00 93.69 89 ILE A O 1
ATOM 726 N N . GLN A 1 90 ? -13.094 -4.677 12.064 1.00 92.88 90 GLN A N 1
ATOM 727 C CA . GLN A 1 90 ? -13.006 -4.003 13.362 1.00 92.88 90 GLN A CA 1
ATOM 728 C C . GLN A 1 90 ? -14.287 -3.237 13.695 1.00 92.88 90 GLN A C 1
ATOM 730 O O . GLN A 1 90 ? -14.640 -3.133 14.866 1.00 92.88 90 GLN A O 1
ATOM 735 N N . TYR A 1 91 ? -14.992 -2.739 12.674 1.00 91.69 91 TYR A N 1
ATOM 736 C CA . TYR A 1 91 ? -16.235 -1.997 12.839 1.00 91.69 91 TYR A CA 1
ATOM 737 C C . TYR A 1 91 ? -17.322 -2.873 13.470 1.00 91.69 91 TYR A C 1
ATOM 739 O O . TYR A 1 91 ? -17.869 -2.544 14.526 1.00 91.69 91 TYR A O 1
ATOM 747 N N . ASP A 1 92 ? -17.583 -4.030 12.860 1.00 92.19 92 ASP A N 1
ATOM 748 C CA . ASP A 1 92 ? -18.577 -4.978 13.358 1.00 92.19 92 ASP A CA 1
ATOM 749 C C . ASP A 1 92 ? -18.146 -5.585 14.697 1.00 92.19 92 ASP A C 1
ATOM 751 O O . ASP A 1 92 ? -18.973 -5.741 15.594 1.00 92.19 92 ASP A O 1
ATOM 755 N N . MET A 1 93 ? -16.852 -5.875 14.880 1.00 94.00 93 MET A N 1
ATOM 756 C CA . MET A 1 93 ? -16.326 -6.367 16.157 1.00 94.00 93 MET A CA 1
ATOM 757 C C . MET A 1 93 ? -16.526 -5.358 17.290 1.00 94.00 93 MET A C 1
ATOM 759 O O . MET A 1 93 ? -17.060 -5.726 18.335 1.00 94.00 93 MET A O 1
ATOM 763 N N . ALA A 1 94 ? -16.141 -4.095 17.088 1.00 93.12 94 ALA A N 1
ATOM 764 C CA . ALA A 1 94 ? -16.285 -3.048 18.096 1.00 93.12 94 ALA A CA 1
ATOM 765 C C . ALA A 1 94 ? -17.757 -2.831 18.464 1.00 93.12 94 ALA A C 1
ATOM 767 O O . ALA A 1 94 ? -18.100 -2.781 19.645 1.00 93.12 94 ALA A O 1
ATOM 768 N N . LYS A 1 95 ? -18.645 -2.802 17.462 1.00 92.50 95 LYS A N 1
ATOM 769 C CA . LYS A 1 95 ? -20.093 -2.695 17.671 1.00 92.50 95 LYS A CA 1
ATOM 770 C C . LYS A 1 95 ? -20.653 -3.880 18.461 1.00 92.50 95 LYS A C 1
ATOM 772 O O . LYS A 1 95 ? -21.400 -3.675 19.414 1.00 92.50 95 LYS A O 1
ATOM 777 N N . ASN A 1 96 ? -20.299 -5.108 18.081 1.00 95.00 96 ASN A N 1
ATOM 778 C CA . ASN A 1 96 ? -20.833 -6.325 18.700 1.00 95.00 96 ASN A CA 1
ATOM 779 C C . ASN A 1 96 ? -20.307 -6.548 20.124 1.00 95.00 96 ASN A C 1
ATOM 781 O O . ASN A 1 96 ? -21.017 -7.108 20.956 1.00 95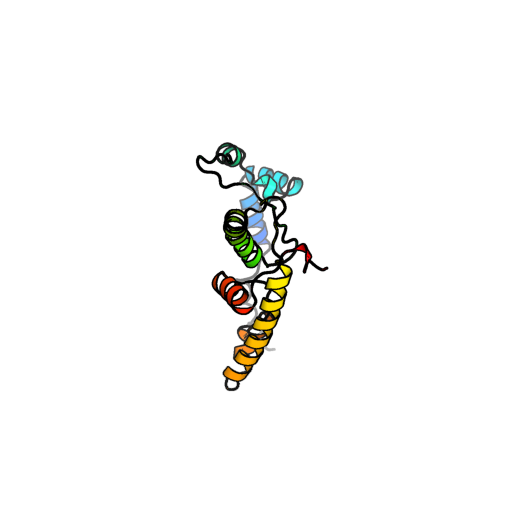.00 96 ASN A O 1
ATOM 785 N N . LEU A 1 97 ? -19.076 -6.116 20.405 1.00 95.25 97 LEU A N 1
ATOM 786 C CA . LEU A 1 97 ? -18.427 -6.263 21.710 1.00 95.25 97 LEU A CA 1
ATOM 787 C C . LEU A 1 97 ? -18.564 -5.017 22.599 1.00 95.25 97 LEU A C 1
ATOM 789 O O . LEU A 1 97 ? -18.074 -5.029 23.726 1.00 95.25 97 LEU A O 1
ATOM 793 N N . ASN A 1 98 ? -19.235 -3.965 22.118 1.00 94.69 98 ASN A N 1
ATOM 794 C CA . ASN A 1 98 ? -19.388 -2.682 22.806 1.00 94.69 98 ASN A CA 1
ATOM 795 C C . ASN A 1 98 ? -18.035 -2.062 23.222 1.00 94.69 98 ASN A C 1
ATOM 797 O O . ASN A 1 98 ? -17.845 -1.655 24.369 1.00 94.69 98 ASN A O 1
ATOM 801 N N . ILE A 1 99 ? -17.089 -2.025 22.278 1.00 93.69 99 ILE A N 1
ATOM 802 C CA . ILE A 1 99 ? -15.748 -1.443 22.430 1.00 93.69 99 ILE A CA 1
ATOM 803 C C . ILE A 1 99 ? -15.704 -0.091 21.709 1.00 93.69 99 ILE A C 1
ATOM 805 O O . ILE A 1 99 ? -16.314 0.075 20.653 1.00 93.69 99 ILE A O 1
ATOM 809 N N . ASP A 1 100 ? -14.960 0.872 22.256 1.00 93.50 100 ASP A N 1
ATOM 810 C CA . ASP A 1 100 ? -14.691 2.136 21.569 1.00 93.50 100 ASP A CA 1
ATOM 811 C C . ASP A 1 100 ? -13.818 1.906 20.323 1.00 93.50 100 ASP A C 1
ATOM 813 O O . ASP A 1 100 ? -12.645 1.535 20.416 1.00 93.50 100 ASP A O 1
ATOM 817 N N . LEU A 1 101 ? -14.395 2.156 19.145 1.00 92.06 101 LEU A N 1
ATOM 818 C CA . LEU A 1 101 ? -13.739 2.003 17.846 1.00 92.06 101 LEU A CA 1
ATOM 819 C C . LEU A 1 101 ? -12.515 2.925 17.680 1.00 92.06 101 LEU A C 1
ATOM 821 O O . LEU A 1 101 ? -11.652 2.655 16.845 1.00 92.06 101 LEU A O 1
ATOM 825 N N . LYS A 1 102 ? -12.417 4.010 18.459 1.00 91.75 102 LYS A N 1
ATOM 826 C CA . LYS A 1 102 ? -11.263 4.922 18.431 1.00 91.75 102 LYS A CA 1
ATOM 827 C C . LYS A 1 102 ? -10.044 4.374 19.166 1.00 91.75 102 LYS A C 1
ATOM 829 O O . LYS A 1 102 ? -8.920 4.716 18.808 1.00 91.75 102 LYS A O 1
ATOM 834 N N . GLU A 1 103 ? -10.262 3.497 20.140 1.00 90.12 103 GLU A N 1
ATOM 835 C CA . GLU A 1 103 ? -9.198 2.886 20.942 1.00 90.12 103 GLU A CA 1
ATOM 836 C C . GLU A 1 103 ? -8.873 1.461 20.473 1.00 90.12 103 GLU A C 1
ATOM 838 O O . GLU A 1 103 ? -7.759 0.975 20.670 1.00 90.12 103 GLU A O 1
ATOM 843 N N . PHE A 1 104 ? -9.814 0.803 19.792 1.00 93.50 104 PHE A N 1
ATOM 844 C CA . PHE A 1 104 ? -9.661 -0.563 19.307 1.00 93.50 104 PHE A CA 1
ATOM 845 C C . PHE A 1 104 ? -8.807 -0.655 18.036 1.00 93.50 104 PHE A C 1
ATOM 847 O O . PHE A 1 104 ? -9.067 0.023 17.044 1.00 93.50 104 PHE A O 1
ATOM 854 N N . ALA A 1 105 ? -7.811 -1.544 18.048 1.00 94.00 105 ALA A N 1
ATOM 855 C CA . ALA A 1 105 ? -7.054 -1.929 16.863 1.00 94.00 105 ALA A CA 1
ATOM 856 C C . ALA A 1 105 ? -6.708 -3.422 16.875 1.00 94.00 105 ALA A C 1
ATOM 858 O O . ALA A 1 105 ? -6.518 -4.043 17.922 1.00 94.00 105 ALA A O 1
ATOM 859 N N . LEU A 1 106 ? -6.572 -3.984 15.680 1.00 96.50 106 LEU A N 1
ATOM 860 C CA . LEU A 1 106 ? -6.132 -5.347 15.429 1.00 96.50 106 LEU A CA 1
ATOM 861 C C . LEU A 1 106 ? -4.702 -5.337 14.879 1.00 96.50 106 LEU A C 1
ATOM 863 O O . LEU A 1 106 ? -4.279 -4.417 14.179 1.00 96.50 106 LEU A O 1
ATOM 867 N N . SER A 1 107 ? -3.941 -6.376 15.198 1.00 97.38 107 SER A N 1
ATOM 868 C CA . SER A 1 107 ? -2.562 -6.533 14.758 1.00 97.38 107 SER A CA 1
ATOM 869 C C . SER A 1 107 ? -2.497 -6.919 13.279 1.00 97.38 107 SER A C 1
ATOM 871 O O . SER A 1 107 ? -2.844 -8.038 12.894 1.00 97.38 107 SER A O 1
ATOM 873 N N . ASN A 1 108 ? -1.993 -6.007 12.445 1.00 96.81 108 ASN A N 1
ATOM 874 C CA . ASN A 1 108 ? -1.620 -6.333 11.066 1.00 96.81 108 ASN A CA 1
ATOM 875 C C . ASN A 1 108 ? -0.382 -7.246 11.032 1.00 96.81 108 ASN A C 1
ATOM 877 O O . ASN A 1 108 ? -0.315 -8.148 10.199 1.00 96.81 108 ASN A O 1
ATOM 881 N N . ASN A 1 109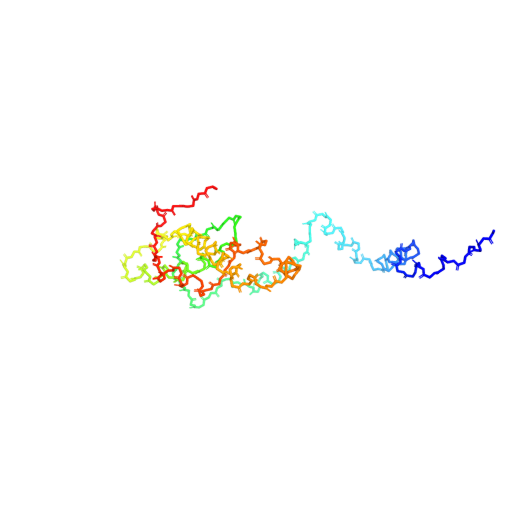 ? 0.553 -7.057 11.970 1.00 97.00 109 ASN A N 1
ATOM 882 C CA . ASN A 1 109 ? 1.781 -7.837 12.070 1.00 97.00 109 ASN A CA 1
ATOM 883 C C . ASN A 1 109 ? 1.493 -9.326 12.328 1.00 97.00 109 ASN A C 1
ATOM 885 O O . ASN A 1 109 ? 2.139 -10.193 11.747 1.00 97.00 109 ASN A O 1
ATOM 889 N N . TYR A 1 110 ? 0.461 -9.629 13.121 1.00 98.25 110 TYR A N 1
ATOM 890 C CA . TYR A 1 110 ? -0.026 -10.990 13.337 1.00 98.25 110 TYR A CA 1
ATOM 891 C C . TYR A 1 110 ? -0.446 -11.666 12.027 1.00 98.25 110 TYR A C 1
ATOM 893 O O . TYR A 1 110 ? 0.009 -12.765 11.713 1.00 98.25 110 TYR A O 1
ATOM 901 N N . ILE A 1 111 ? -1.260 -10.984 11.217 1.00 98.19 111 ILE A N 1
ATOM 902 C CA . ILE A 1 111 ? -1.698 -11.500 9.913 1.00 98.19 111 ILE A CA 1
ATOM 903 C C . ILE A 1 111 ? -0.511 -11.623 8.954 1.00 98.19 111 ILE A C 1
ATOM 905 O O . ILE A 1 111 ? -0.372 -12.646 8.290 1.00 98.19 111 ILE A O 1
ATOM 909 N N . ALA A 1 112 ? 0.372 -10.623 8.915 1.00 97.06 112 ALA A N 1
ATOM 910 C CA . ALA A 1 112 ? 1.546 -10.611 8.046 1.00 97.06 112 ALA A CA 1
ATOM 911 C C . ALA A 1 112 ? 2.536 -11.742 8.370 1.00 97.06 112 ALA A C 1
ATOM 913 O O . ALA A 1 112 ? 3.122 -12.331 7.462 1.00 97.06 112 ALA A O 1
ATOM 914 N N . PHE A 1 113 ? 2.708 -12.072 9.653 1.00 97.25 113 PHE A N 1
ATOM 915 C CA . PHE A 1 113 ? 3.542 -13.189 10.085 1.00 97.25 113 PHE A CA 1
ATOM 916 C C . PHE A 1 113 ? 3.030 -14.517 9.515 1.00 97.25 113 PHE A C 1
ATOM 918 O O . PHE A 1 113 ? 3.787 -15.250 8.874 1.00 97.25 113 PHE A O 1
ATOM 925 N N . PHE A 1 114 ? 1.740 -14.810 9.705 1.00 98.31 114 PHE A N 1
ATOM 926 C CA . PHE A 1 114 ? 1.151 -16.052 9.205 1.00 98.31 114 PHE A CA 1
ATOM 927 C C . PHE A 1 114 ? 1.038 -16.081 7.682 1.00 98.31 114 PHE A C 1
ATOM 929 O O . PHE A 1 114 ? 1.260 -17.131 7.090 1.00 98.31 114 PHE A O 1
ATOM 936 N N . ASP A 1 115 ? 0.784 -14.944 7.035 1.00 98.00 115 ASP A N 1
ATOM 937 C CA . ASP A 1 115 ? 0.832 -14.830 5.577 1.00 98.00 115 ASP A CA 1
ATOM 938 C C . ASP A 1 115 ? 2.217 -15.208 5.025 1.00 98.00 115 ASP A C 1
ATOM 940 O O . ASP A 1 115 ? 2.318 -16.058 4.140 1.00 98.00 115 ASP A O 1
ATOM 944 N N . LYS A 1 116 ? 3.302 -14.662 5.593 1.00 96.69 116 LYS A N 1
ATOM 945 C CA . LYS A 1 116 ? 4.669 -15.026 5.182 1.00 96.69 116 LYS A CA 1
ATOM 946 C C . LYS A 1 116 ? 4.981 -16.495 5.446 1.00 96.69 116 LYS A C 1
ATOM 948 O O . LYS A 1 116 ? 5.629 -17.129 4.610 1.00 96.69 116 LYS A O 1
ATOM 953 N N . LEU A 1 117 ? 4.528 -17.043 6.573 1.00 97.81 117 LEU A N 1
ATOM 954 C CA . LEU A 1 117 ? 4.700 -18.460 6.890 1.00 97.81 117 LEU A CA 1
ATOM 955 C C . LEU A 1 117 ? 4.000 -19.354 5.853 1.00 97.81 117 LEU A C 1
ATOM 957 O O . LEU A 1 117 ? 4.622 -20.262 5.303 1.00 97.81 117 LEU A O 1
ATOM 961 N N . GLU A 1 118 ? 2.735 -19.067 5.547 1.00 97.94 118 GLU A N 1
ATOM 962 C CA . GLU A 1 118 ? 1.929 -19.846 4.603 1.00 97.94 118 GLU A CA 1
ATOM 963 C C . GLU A 1 118 ? 2.429 -19.724 3.169 1.00 97.94 118 GLU A C 1
ATOM 965 O O . GLU A 1 118 ? 2.527 -20.727 2.466 1.00 97.94 118 GLU A O 1
ATOM 970 N N . LYS A 1 119 ? 2.820 -18.522 2.737 1.00 96.44 119 LYS A N 1
ATOM 971 C CA . LYS A 1 119 ? 3.440 -18.314 1.423 1.00 96.44 119 LYS A CA 1
ATOM 972 C C . LYS A 1 119 ? 4.761 -19.051 1.291 1.00 96.44 119 LYS A C 1
ATOM 974 O O . LYS A 1 119 ? 5.010 -19.653 0.254 1.00 96.44 119 LYS A O 1
ATOM 979 N N . SER A 1 120 ? 5.582 -19.059 2.341 1.00 96.19 120 SER A N 1
ATOM 980 C CA . SER A 1 120 ? 6.833 -19.824 2.342 1.00 96.19 120 SER A CA 1
ATOM 981 C C . SER A 1 120 ? 6.559 -21.321 2.194 1.00 96.19 120 SER A C 1
ATOM 983 O O . SER A 1 120 ? 7.189 -21.982 1.375 1.00 96.19 120 SER A O 1
ATOM 985 N N . ASN A 1 121 ? 5.579 -21.853 2.930 1.00 96.50 121 ASN A N 1
ATOM 986 C CA . ASN A 1 121 ? 5.163 -23.246 2.783 1.00 96.50 121 ASN A CA 1
ATOM 987 C C . ASN A 1 121 ? 4.621 -23.534 1.372 1.00 96.50 121 ASN A C 1
ATOM 989 O O . ASN A 1 121 ? 5.039 -24.493 0.729 1.00 96.50 121 ASN A O 1
ATOM 993 N N . ASN A 1 122 ? 3.737 -22.675 0.860 1.00 93.94 122 ASN A N 1
ATOM 994 C CA . ASN A 1 122 ? 3.166 -22.813 -0.474 1.00 93.94 122 ASN A CA 1
ATOM 995 C C . ASN A 1 122 ? 4.237 -22.749 -1.572 1.00 93.94 122 ASN A C 1
ATOM 997 O O . ASN A 1 122 ? 4.148 -23.496 -2.539 1.00 93.94 122 ASN A O 1
ATOM 1001 N N . ALA A 1 123 ? 5.277 -21.929 -1.405 1.00 91.94 123 ALA A N 1
ATOM 1002 C CA . ALA A 1 123 ? 6.406 -21.878 -2.328 1.00 91.94 123 ALA A CA 1
ATOM 1003 C C . ALA A 1 123 ? 7.111 -23.240 -2.439 1.00 91.94 123 ALA A C 1
ATOM 1005 O O . ALA A 1 123 ? 7.362 -23.705 -3.552 1.00 91.94 123 ALA A O 1
ATOM 1006 N N . TYR A 1 124 ? 7.369 -23.916 -1.313 1.00 91.31 124 TYR A N 1
ATOM 1007 C CA . TYR A 1 124 ? 7.960 -25.259 -1.322 1.00 91.31 124 TYR A CA 1
ATOM 1008 C C . TYR A 1 124 ? 7.033 -26.304 -1.945 1.00 91.31 124 TYR A C 1
ATOM 1010 O O . TYR A 1 124 ? 7.483 -27.094 -2.773 1.00 91.31 124 TYR A O 1
ATOM 1018 N N . GLU A 1 125 ? 5.742 -26.279 -1.612 1.00 93.31 125 GLU A N 1
ATOM 1019 C CA . GLU A 1 125 ? 4.751 -27.168 -2.231 1.00 93.31 125 GLU A CA 1
ATOM 1020 C C . GLU A 1 125 ? 4.676 -26.957 -3.749 1.00 93.31 125 GLU A C 1
ATOM 1022 O O . GLU A 1 125 ? 4.649 -27.918 -4.518 1.00 93.31 125 GLU A O 1
ATOM 1027 N N . ASN A 1 126 ? 4.719 -25.706 -4.211 1.00 88.12 126 ASN A N 1
ATOM 1028 C CA . ASN A 1 126 ? 4.731 -25.389 -5.635 1.00 88.12 126 ASN A CA 1
ATOM 1029 C C . ASN A 1 126 ? 5.986 -25.944 -6.316 1.00 88.12 126 ASN A C 1
ATOM 1031 O O . ASN A 1 126 ? 5.849 -26.573 -7.361 1.00 88.12 126 ASN A O 1
ATOM 1035 N N . ILE A 1 127 ? 7.175 -25.791 -5.714 1.00 86.88 127 ILE A N 1
ATOM 1036 C CA . ILE A 1 127 ? 8.430 -26.372 -6.229 1.00 86.88 127 ILE A CA 1
ATOM 1037 C C . ILE A 1 127 ? 8.320 -27.896 -6.361 1.00 86.88 127 ILE A C 1
ATOM 1039 O O . ILE A 1 127 ? 8.687 -28.457 -7.392 1.00 86.88 127 ILE A O 1
ATOM 1043 N N . ILE A 1 128 ? 7.801 -28.574 -5.335 1.00 89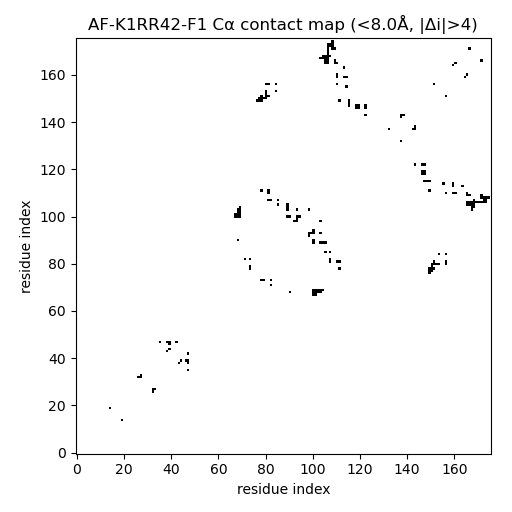.06 128 ILE A N 1
ATOM 1044 C CA . ILE A 1 128 ? 7.633 -30.033 -5.350 1.00 89.06 128 ILE A CA 1
ATOM 1045 C C . ILE A 1 128 ? 6.671 -30.446 -6.475 1.00 89.06 128 ILE A C 1
ATOM 1047 O O . ILE A 1 128 ? 6.963 -31.379 -7.229 1.00 89.06 128 ILE A O 1
ATOM 1051 N N . ASN A 1 129 ? 5.565 -29.717 -6.642 1.00 88.12 129 ASN A N 1
ATOM 1052 C CA . ASN A 1 129 ? 4.554 -29.992 -7.664 1.00 88.12 129 ASN A CA 1
ATOM 1053 C C . ASN A 1 129 ? 5.054 -29.757 -9.098 1.00 88.12 129 ASN A C 1
ATOM 1055 O O . ASN A 1 129 ? 4.631 -30.463 -10.013 1.00 88.12 129 ASN A O 1
ATOM 1059 N N . ILE A 1 130 ? 5.972 -28.809 -9.301 1.00 84.75 130 ILE A N 1
ATOM 1060 C CA . ILE A 1 130 ? 6.580 -28.515 -10.610 1.00 84.75 130 ILE A CA 1
ATOM 1061 C C . ILE A 1 130 ? 7.946 -29.184 -10.796 1.00 84.75 130 ILE A C 1
ATOM 1063 O O . ILE A 1 130 ? 8.676 -28.827 -11.712 1.00 84.75 130 ILE A O 1
ATOM 1067 N N . SER A 1 131 ? 8.290 -30.181 -9.978 1.00 82.81 131 SER A N 1
ATOM 1068 C CA . SER A 1 131 ? 9.601 -30.856 -10.005 1.00 82.81 131 SER A CA 1
ATOM 1069 C C . SER A 1 131 ? 9.996 -31.470 -11.358 1.00 82.81 131 SER A C 1
ATOM 1071 O O . SER A 1 131 ? 11.174 -31.733 -11.583 1.00 82.81 131 SER A O 1
ATOM 1073 N N . ASN A 1 132 ? 9.035 -31.672 -12.266 1.00 85.44 132 ASN A N 1
ATOM 1074 C CA . ASN A 1 132 ? 9.259 -32.172 -13.627 1.00 85.44 132 ASN A CA 1
ATOM 1075 C C . ASN A 1 132 ? 9.251 -31.069 -14.709 1.00 85.44 132 ASN A C 1
ATOM 1077 O O . ASN A 1 132 ? 9.267 -31.387 -15.897 1.00 85.44 132 ASN A O 1
ATOM 1081 N N . VAL A 1 133 ? 9.166 -29.792 -14.324 1.00 82.44 133 VAL A N 1
ATOM 1082 C CA . VAL A 1 133 ? 9.203 -28.629 -15.226 1.00 82.44 133 VAL A CA 1
ATOM 1083 C C . VAL A 1 133 ? 10.648 -28.154 -15.389 1.00 82.44 133 VAL A C 1
ATOM 1085 O O . VAL A 1 133 ? 11.438 -28.215 -14.450 1.00 82.44 133 VAL A O 1
ATOM 1088 N N . ASP A 1 134 ? 10.998 -27.690 -16.589 1.00 85.56 134 ASP A N 1
ATOM 1089 C CA . ASP A 1 134 ? 12.334 -27.168 -16.889 1.00 85.56 134 ASP A CA 1
ATOM 1090 C C . ASP A 1 134 ? 12.647 -25.910 -16.060 1.00 85.56 134 ASP A C 1
ATOM 1092 O O . ASP A 1 134 ? 11.815 -25.009 -15.929 1.00 85.56 134 ASP A O 1
ATOM 1096 N N . TRP A 1 135 ? 13.868 -25.831 -15.533 1.00 80.50 135 TRP A N 1
ATOM 1097 C CA . TRP A 1 135 ? 14.348 -24.694 -14.754 1.00 80.50 135 TRP A CA 1
ATOM 1098 C C . TRP A 1 135 ? 14.287 -23.384 -15.546 1.00 80.50 135 TRP A C 1
ATOM 1100 O O . TRP A 1 135 ? 13.910 -22.358 -14.987 1.00 80.50 135 TRP A O 1
ATOM 1110 N N . GLU A 1 136 ? 14.573 -23.421 -16.852 1.00 82.50 136 GLU A N 1
ATOM 1111 C CA . GLU A 1 136 ? 14.529 -22.225 -17.707 1.00 82.50 136 GLU A CA 1
ATOM 1112 C C . GLU A 1 136 ? 13.113 -21.621 -17.787 1.00 82.50 136 GLU A C 1
ATOM 1114 O O . GLU A 1 136 ? 12.951 -20.406 -17.882 1.00 82.50 136 GLU A O 1
ATOM 1119 N N . TYR A 1 137 ? 12.072 -22.455 -17.680 1.00 78.62 137 TYR A N 1
ATOM 1120 C CA . TYR A 1 137 ? 10.686 -21.990 -17.615 1.00 78.62 137 TYR A CA 1
ATOM 1121 C C . TYR A 1 137 ? 10.359 -21.343 -16.262 1.00 78.62 137 TYR A C 1
ATOM 1123 O O . TYR A 1 137 ? 9.710 -20.302 -16.218 1.00 78.62 137 TYR A O 1
ATOM 1131 N N . ILE A 1 138 ? 10.815 -21.944 -15.160 1.00 77.50 138 ILE A N 1
ATOM 1132 C CA . ILE A 1 138 ? 10.571 -21.440 -13.798 1.00 77.50 138 ILE A CA 1
ATOM 1133 C C . ILE A 1 138 ? 11.258 -20.087 -13.584 1.00 77.50 138 ILE A C 1
ATOM 1135 O O . ILE A 1 138 ? 10.661 -19.185 -12.997 1.00 77.50 138 ILE A O 1
ATOM 1139 N N . ASP A 1 139 ? 12.495 -19.963 -14.068 1.00 77.50 139 ASP A N 1
ATOM 1140 C CA . ASP A 1 139 ? 13.308 -18.750 -13.974 1.00 77.50 139 ASP A CA 1
ATOM 1141 C C . ASP A 1 139 ? 12.695 -17.605 -14.789 1.00 77.50 139 ASP A C 1
ATOM 1143 O O . ASP A 1 139 ? 12.517 -16.509 -14.274 1.00 77.50 139 ASP A O 1
ATOM 1147 N N . LYS A 1 140 ? 12.255 -17.874 -16.026 1.00 76.75 140 LYS A N 1
ATOM 1148 C CA . LYS A 1 140 ? 11.630 -16.862 -16.893 1.00 76.75 140 LYS A CA 1
ATOM 1149 C C . LYS A 1 140 ? 10.339 -16.264 -16.320 1.00 76.75 140 LYS A C 1
ATOM 1151 O O . LYS A 1 140 ? 10.012 -15.121 -16.628 1.00 76.75 140 LYS A O 1
ATOM 1156 N N . GLU A 1 141 ? 9.589 -17.044 -15.551 1.00 77.56 141 GLU A N 1
ATOM 1157 C CA . GLU A 1 141 ? 8.319 -16.619 -14.950 1.00 77.56 141 GLU A CA 1
ATOM 1158 C C . GLU A 1 141 ? 8.500 -16.025 -13.537 1.00 77.56 141 GLU A C 1
ATOM 1160 O O . GLU A 1 141 ? 7.509 -15.777 -12.849 1.00 77.56 141 GLU A O 1
ATOM 1165 N N . ASP A 1 142 ? 9.744 -15.818 -13.076 1.00 78.50 142 ASP A N 1
ATOM 1166 C CA . ASP A 1 142 ? 10.091 -15.228 -11.772 1.00 78.50 142 ASP A CA 1
ATOM 1167 C C . ASP A 1 142 ? 9.386 -15.900 -10.573 1.00 78.50 142 ASP A C 1
ATOM 1169 O O . ASP A 1 142 ? 9.189 -15.300 -9.507 1.00 78.50 142 ASP A O 1
ATOM 1173 N N . VAL A 1 143 ? 9.020 -17.183 -10.718 1.00 78.81 143 VAL A N 1
ATOM 1174 C CA . VAL A 1 143 ? 8.162 -17.916 -9.767 1.00 78.81 143 VAL A CA 1
ATOM 1175 C C . VAL A 1 143 ? 8.755 -17.894 -8.361 1.00 78.81 143 VAL A C 1
ATOM 1177 O O . VAL A 1 143 ? 8.028 -17.769 -7.375 1.00 78.81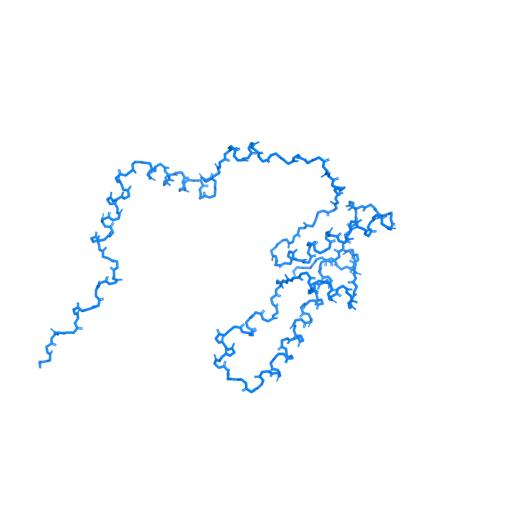 143 VAL A O 1
ATOM 1180 N N . LEU A 1 144 ? 10.082 -17.988 -8.256 1.00 83.12 144 LEU A N 1
ATOM 1181 C CA . LEU A 1 144 ? 10.789 -17.982 -6.977 1.00 83.12 144 LEU A CA 1
ATOM 1182 C C . LEU A 1 144 ? 11.115 -16.578 -6.469 1.00 83.12 144 LEU A C 1
ATOM 1184 O O . LEU A 1 144 ? 11.169 -16.380 -5.256 1.00 83.12 144 LEU A O 1
ATOM 1188 N N . GLN A 1 145 ? 11.295 -15.599 -7.357 1.00 86.38 145 GLN A N 1
ATOM 1189 C CA . GLN A 1 145 ? 11.717 -14.251 -6.972 1.00 86.38 145 GLN A CA 1
ATOM 1190 C C . GLN A 1 145 ? 10.675 -13.557 -6.086 1.00 86.38 145 GLN A C 1
ATOM 1192 O O . GLN A 1 145 ? 11.026 -12.825 -5.158 1.00 86.38 145 GLN A O 1
ATOM 1197 N N . HIS A 1 146 ? 9.389 -13.815 -6.337 1.00 87.25 146 HIS A N 1
ATOM 1198 C CA . HIS A 1 146 ? 8.284 -13.128 -5.666 1.00 87.25 146 HIS A CA 1
ATOM 1199 C C . HIS A 1 146 ? 7.328 -14.058 -4.904 1.00 87.25 146 HIS A C 1
ATOM 1201 O O . HIS A 1 146 ? 6.255 -13.619 -4.483 1.00 87.25 146 HIS A O 1
ATOM 1207 N N . CYS A 1 147 ? 7.716 -15.314 -4.655 1.00 89.25 147 CYS A N 1
ATOM 1208 C CA . CYS A 1 147 ? 6.857 -16.314 -4.005 1.00 89.25 147 CYS A CA 1
ATOM 1209 C C . CYS A 1 147 ? 6.402 -15.948 -2.575 1.00 89.25 147 CYS A C 1
ATOM 1211 O O . CYS A 1 147 ? 5.344 -16.395 -2.140 1.00 89.25 147 CYS A O 1
ATOM 1213 N N . VAL A 1 148 ? 7.151 -15.096 -1.858 1.00 93.31 148 VAL A N 1
ATOM 1214 C CA . VAL A 1 148 ? 6.818 -14.619 -0.495 1.00 93.31 148 VAL A CA 1
ATOM 1215 C C . VAL A 1 148 ? 6.690 -13.086 -0.441 1.00 93.31 148 VAL A C 1
ATOM 1217 O O . VAL A 1 148 ? 7.085 -12.430 0.529 1.00 93.31 148 VAL A O 1
ATOM 1220 N N . ASN A 1 149 ? 6.160 -12.480 -1.510 1.00 93.44 149 ASN A N 1
ATOM 1221 C CA . ASN A 1 149 ? 5.889 -11.041 -1.542 1.00 93.44 149 ASN A CA 1
ATOM 1222 C C . ASN A 1 149 ? 4.847 -10.629 -0.478 1.00 93.44 149 ASN A C 1
ATOM 1224 O O . ASN A 1 149 ? 4.047 -11.443 -0.019 1.00 93.44 149 ASN A O 1
ATOM 1228 N N . GLU A 1 150 ? 4.859 -9.361 -0.064 1.00 94.00 150 GLU A N 1
ATOM 1229 C CA . GLU A 1 150 ? 3.949 -8.842 0.973 1.00 94.00 150 GL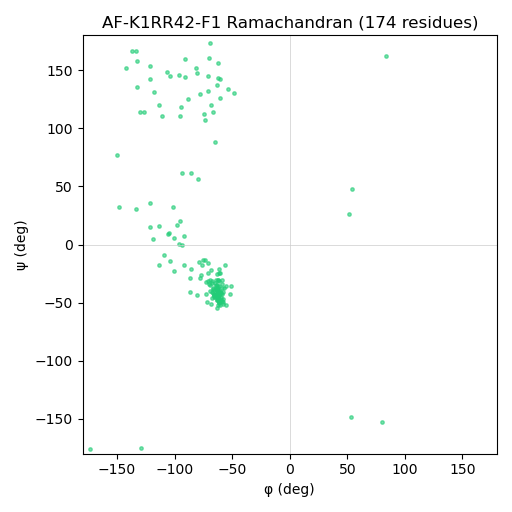U A CA 1
ATOM 1230 C C . GLU A 1 150 ? 2.525 -8.549 0.478 1.00 94.00 150 GLU A C 1
ATOM 1232 O O . GLU A 1 150 ? 1.618 -8.377 1.294 1.00 94.00 150 GLU A O 1
ATOM 1237 N N . GLY A 1 151 ? 2.321 -8.489 -0.838 1.00 95.38 151 GLY A N 1
ATOM 1238 C CA . GLY A 1 151 ? 1.018 -8.242 -1.442 1.00 95.38 151 GLY A CA 1
ATOM 1239 C C . GLY A 1 151 ? 0.071 -9.424 -1.261 1.00 95.38 151 GLY A C 1
ATOM 1240 O O . GLY A 1 151 ? 0.480 -10.553 -0.998 1.00 95.38 151 GLY A O 1
ATOM 1241 N N . GLY A 1 152 ? -1.224 -9.176 -1.397 1.00 95.12 152 GLY A N 1
ATOM 1242 C CA . GLY A 1 152 ? -2.227 -10.219 -1.253 1.00 95.12 152 GLY A CA 1
ATOM 1243 C C . GLY A 1 152 ? -3.625 -9.742 -1.601 1.00 95.12 152 GLY A C 1
ATOM 1244 O O . GLY A 1 152 ? -3.835 -8.610 -2.042 1.00 95.12 152 GLY A O 1
ATOM 1245 N N . HIS A 1 153 ? -4.588 -10.638 -1.412 1.00 95.19 153 HIS A N 1
ATOM 1246 C CA . HIS A 1 153 ? -5.984 -10.429 -1.781 1.00 95.19 153 HIS A CA 1
ATOM 1247 C C . HIS A 1 153 ? -6.923 -10.854 -0.651 1.00 95.19 153 HIS A C 1
ATOM 1249 O O . HIS A 1 153 ? -6.533 -11.548 0.289 1.00 95.19 153 HIS A O 1
ATOM 1255 N N . TRP A 1 154 ? -8.192 -10.464 -0.762 1.00 97.12 154 TRP A N 1
ATOM 1256 C CA . TRP A 1 154 ? -9.215 -10.714 0.255 1.00 97.12 154 TRP A CA 1
ATOM 1257 C C . TRP A 1 154 ? -9.309 -12.186 0.690 1.00 97.12 154 TRP A C 1
ATOM 1259 O O . TRP A 1 154 ? -9.392 -12.482 1.878 1.00 97.12 154 TRP A O 1
ATOM 1269 N N . GLN A 1 155 ? -9.244 -13.129 -0.252 1.00 97.69 155 GLN A N 1
ATOM 1270 C CA . GLN A 1 155 ? -9.354 -14.558 0.047 1.00 97.69 155 GLN A CA 1
ATOM 1271 C C . GLN A 1 155 ? -8.194 -15.067 0.910 1.00 97.69 155 GLN A C 1
ATOM 1273 O O . GLN A 1 155 ? -8.395 -15.950 1.744 1.00 97.69 155 GLN A O 1
ATOM 1278 N N . TRP A 1 156 ? -6.992 -14.509 0.746 1.00 97.25 156 TRP A N 1
ATOM 1279 C CA . TRP A 1 156 ? -5.849 -14.851 1.594 1.00 97.25 156 TRP A CA 1
ATOM 1280 C C . TRP A 1 156 ? -6.068 -14.328 3.008 1.00 97.25 156 TRP A C 1
ATOM 1282 O O . TRP A 1 156 ? -5.845 -15.062 3.965 1.00 97.25 156 TRP A O 1
ATOM 1292 N N . PHE A 1 157 ? -6.615 -13.117 3.144 1.00 98.31 157 PHE A N 1
ATOM 1293 C CA . PHE A 1 157 ? -6.906 -12.524 4.450 1.00 98.31 157 PHE A CA 1
ATOM 1294 C C . PHE A 1 157 ? -7.917 -13.388 5.203 1.00 98.31 157 PHE A C 1
ATOM 1296 O O . PHE A 1 157 ? -7.655 -13.810 6.326 1.00 98.31 157 PHE A O 1
ATOM 1303 N N . VAL A 1 158 ? -9.020 -13.747 4.540 1.00 98.12 158 VAL A N 1
ATOM 1304 C CA . VAL A 1 158 ? -10.039 -14.653 5.0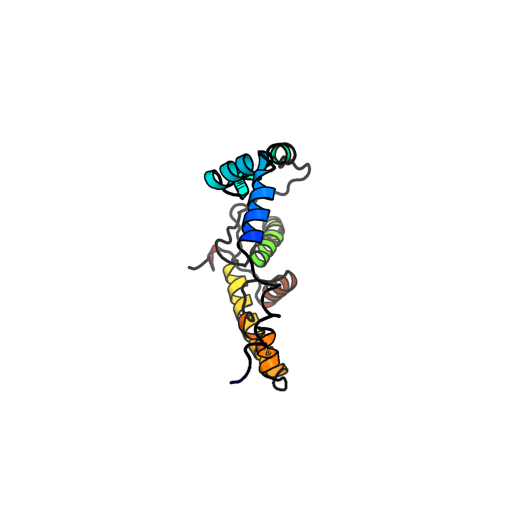88 1.00 98.12 158 VAL A CA 1
ATOM 1305 C C . VAL A 1 158 ? -9.441 -16.011 5.467 1.00 98.12 158 VAL A C 1
ATOM 1307 O O . VAL A 1 158 ? -9.787 -16.551 6.513 1.00 98.12 158 VAL A O 1
ATOM 1310 N N . SER A 1 159 ? -8.533 -16.563 4.658 1.00 98.12 159 SER A N 1
ATOM 1311 C CA . SER A 1 159 ? -7.896 -17.857 4.944 1.00 98.12 159 SER A CA 1
ATOM 1312 C C . SER A 1 159 ? -7.022 -17.804 6.198 1.00 98.12 159 SER A C 1
ATOM 1314 O O . SER A 1 159 ? -7.136 -18.680 7.056 1.00 98.12 159 SER A O 1
ATOM 1316 N N . ILE A 1 160 ? -6.205 -16.754 6.342 1.00 98.44 160 ILE A N 1
ATOM 1317 C CA . ILE A 1 160 ? -5.385 -16.536 7.539 1.00 98.44 160 ILE A CA 1
ATOM 1318 C C . ILE A 1 160 ? -6.275 -16.329 8.765 1.00 98.44 160 ILE A C 1
ATOM 1320 O O . ILE A 1 160 ? -6.076 -17.000 9.774 1.00 98.44 160 ILE A O 1
ATOM 1324 N N . VAL A 1 161 ? -7.302 -15.479 8.673 1.00 98.25 161 VAL A N 1
ATOM 1325 C CA . VAL A 1 161 ? -8.232 -15.221 9.783 1.00 98.25 161 VAL A CA 1
ATOM 1326 C C . VAL A 1 161 ? -8.997 -16.483 10.189 1.00 98.25 161 VAL A C 1
ATOM 1328 O O . VAL A 1 161 ? -9.131 -16.755 11.376 1.00 98.25 161 VAL A O 1
ATOM 1331 N N . ASN A 1 162 ? -9.456 -17.300 9.241 1.00 98.31 162 ASN A N 1
ATOM 1332 C CA . ASN A 1 162 ? -10.162 -18.544 9.560 1.00 98.31 162 ASN A CA 1
ATOM 1333 C C . ASN A 1 162 ? -9.253 -19.589 10.222 1.00 98.31 162 ASN A C 1
ATOM 1335 O O . ASN A 1 162 ? -9.730 -20.372 11.042 1.00 98.31 162 ASN A O 1
ATOM 1339 N N . LYS A 1 163 ? -7.965 -19.631 9.857 1.00 98.62 163 LYS A N 1
ATOM 1340 C CA . LYS A 1 163 ? -7.016 -20.625 10.377 1.00 98.62 163 LYS A CA 1
ATOM 1341 C C . LYS A 1 163 ? -6.364 -20.200 11.693 1.00 98.62 163 LYS A C 1
ATOM 1343 O O . LYS A 1 163 ? -6.195 -21.034 12.579 1.00 98.62 163 LYS A O 1
ATOM 1348 N N . TYR A 1 164 ? -5.992 -18.930 11.810 1.00 98.56 164 TYR A N 1
ATOM 1349 C CA . TYR A 1 164 ? -5.193 -18.401 12.918 1.00 98.56 164 TYR A CA 1
ATOM 1350 C C . TYR A 1 164 ? -5.963 -17.415 13.800 1.00 98.56 164 TYR A C 1
ATOM 1352 O O . TYR A 1 164 ? -5.592 -17.195 14.947 1.00 98.56 164 TYR A O 1
ATOM 1360 N N . GLY A 1 165 ? -7.078 -16.868 13.323 1.00 97.94 165 GLY A N 1
ATOM 1361 C CA . GLY A 1 165 ? -7.848 -15.870 14.052 1.00 97.94 165 GLY A CA 1
ATOM 1362 C C . GLY A 1 165 ? -7.258 -14.468 13.929 1.00 97.94 165 GLY A C 1
ATOM 1363 O O . GLY A 1 165 ? -6.635 -14.105 12.931 1.00 97.94 165 GLY A O 1
ATOM 1364 N N . LEU A 1 166 ? -7.513 -13.660 14.955 1.00 97.31 166 LEU A N 1
ATOM 1365 C CA . LEU A 1 166 ? -7.151 -12.248 15.036 1.00 97.31 166 LEU A CA 1
ATOM 1366 C C . LEU A 1 166 ? -6.497 -11.967 16.385 1.00 97.31 166 LEU A C 1
ATOM 1368 O O . LEU A 1 166 ? -6.743 -12.670 17.365 1.00 97.31 166 LEU A O 1
ATOM 1372 N N . MET A 1 167 ? -5.717 -10.892 16.446 1.00 97.19 167 MET A N 1
ATOM 1373 C CA . MET A 1 167 ? -5.021 -10.473 17.656 1.00 97.19 167 MET A CA 1
ATOM 1374 C C . MET A 1 167 ? -5.225 -8.974 17.889 1.00 97.19 167 MET A C 1
ATOM 1376 O O . MET A 1 167 ? -5.090 -8.213 16.930 1.00 97.19 167 MET A O 1
ATOM 1380 N N . PRO A 1 168 ? -5.528 -8.521 19.121 1.00 95.50 168 PRO A N 1
ATOM 1381 C CA . PRO A 1 168 ? -5.485 -7.098 19.441 1.00 95.50 168 PRO A CA 1
ATOM 1382 C C . PRO A 1 168 ? -4.076 -6.541 19.229 1.00 95.50 168 PRO A C 1
ATOM 1384 O O . PRO A 1 168 ? -3.083 -7.225 19.494 1.00 95.50 168 PRO A O 1
ATOM 1387 N N . TYR A 1 169 ? -3.991 -5.309 18.737 1.00 95.62 169 TYR A N 1
ATOM 1388 C CA . TYR A 1 169 ? -2.725 -4.680 18.359 1.00 95.62 169 TYR A CA 1
ATOM 1389 C C . TYR A 1 169 ? -1.700 -4.664 19.506 1.00 95.62 169 TYR A C 1
ATOM 1391 O O . TYR A 1 169 ? -0.512 -4.872 19.278 1.00 95.62 169 TYR A O 1
ATOM 1399 N N . GLU A 1 170 ? -2.153 -4.491 20.747 1.00 94.62 170 GLU A N 1
ATOM 1400 C CA . GLU A 1 170 ? -1.313 -4.372 21.943 1.00 94.62 170 GLU A CA 1
ATOM 1401 C C . GLU A 1 170 ? -0.481 -5.630 22.235 1.00 94.62 170 GLU A C 1
ATOM 1403 O O . GLU A 1 170 ? 0.568 -5.537 22.870 1.00 94.62 170 GLU A O 1
ATOM 1408 N N . TYR A 1 171 ? -0.929 -6.802 21.775 1.00 97.12 171 TYR A N 1
ATOM 1409 C CA . TYR A 1 171 ? -0.241 -8.075 22.019 1.00 97.12 171 TYR A CA 1
ATOM 1410 C C . TYR A 1 171 ? 0.762 -8.445 20.923 1.00 97.12 171 TYR A C 1
ATOM 1412 O O . TYR A 1 171 ? 1.638 -9.276 21.158 1.00 97.12 171 TYR A O 1
ATOM 1420 N N . MET A 1 172 ? 0.660 -7.827 19.745 1.00 97.56 172 MET A N 1
ATOM 1421 C CA . MET A 1 172 ? 1.627 -7.983 18.660 1.00 97.56 172 MET A CA 1
ATOM 1422 C C . MET A 1 172 ? 1.676 -6.696 17.830 1.00 97.56 172 MET A C 1
ATOM 1424 O O . MET A 1 172 ? 1.085 -6.635 16.750 1.00 97.56 172 MET A O 1
ATOM 1428 N N . PRO A 1 173 ? 2.343 -5.646 18.334 1.00 94.81 173 PRO A N 1
ATOM 1429 C CA . PRO A 1 173 ? 2.463 -4.389 17.612 1.00 94.81 173 PRO A CA 1
ATOM 1430 C C . PRO A 1 173 ? 3.367 -4.542 16.382 1.00 94.81 173 PRO A C 1
ATOM 1432 O O . PRO A 1 173 ? 4.009 -5.580 16.174 1.00 94.81 173 PRO A O 1
ATOM 1435 N N . ASP A 1 174 ? 3.430 -3.488 15.572 1.00 91.81 174 ASP A N 1
ATOM 1436 C CA . ASP A 1 174 ? 4.402 -3.408 14.485 1.00 91.81 174 ASP A CA 1
ATOM 1437 C C . ASP A 1 174 ? 5.837 -3.428 15.024 1.00 91.81 174 ASP A C 1
ATOM 1439 O O . ASP A 1 174 ? 6.140 -2.886 16.091 1.00 91.81 174 ASP A O 1
ATOM 1443 N N . VAL A 1 175 ? 6.716 -4.088 14.274 1.00 86.12 175 VAL A N 1
ATOM 1444 C CA . VAL A 1 175 ? 8.150 -4.216 14.555 1.00 86.12 175 VAL A CA 1
ATOM 1445 C C . VAL A 1 175 ? 8.946 -3.651 13.378 1.00 86.12 175 VAL A C 1
ATOM 1447 O O . VAL A 1 175 ? 8.420 -3.588 12.267 1.00 86.12 175 VAL A O 1
ATOM 1450 N N . PHE A 1 176 ? 10.171 -3.197 13.657 1.00 73.00 176 PHE A N 1
ATOM 1451 C CA . PHE A 1 176 ? 11.057 -2.515 12.704 1.00 73.00 176 PHE A CA 1
ATOM 1452 C C . PHE A 1 176 ? 11.442 -3.370 11.494 1.00 73.00 176 PHE A C 1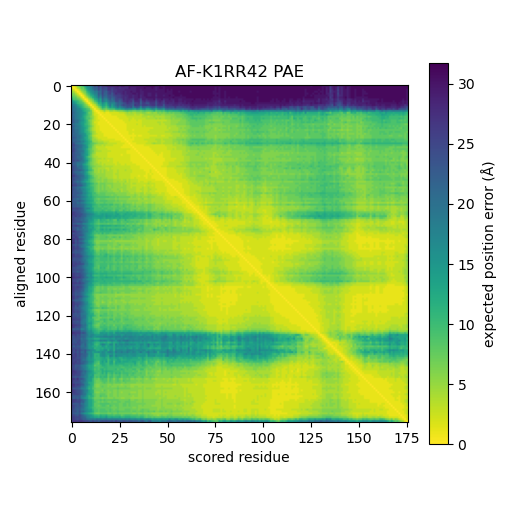
ATOM 1454 O O . PHE A 1 176 ? 11.640 -4.594 11.677 1.00 73.00 176 PHE A O 1
#

Radius of gyration: 27.65 Å; Cα contacts (8 Å, |Δi|>4): 115; chains: 1; bounding box: 66×61×72 Å

Secondary structure (DSSP, 8-state):
---S-SSSSS-TTS--HHHHHHHHHHHHT-HHHHHHHHHHHHH-HHHHT--HHHHHH-----SS-PPP-PPP---SSS-HHHHHHHHHHHHHHHHHHT--TTT--B-HHHHHHHHHHHHHHHHHHHHHHTTTS-HHHHHHTTTTTTTT-S---HHHHHHHHHHH---BGGGS----

InterPro domains:
  IPR004134 Peptidase C1B, bleomycin hydrolase [PF03051] (15-175)
  IPR004134 Peptidase C1B, bleomycin hydrolase [PTHR10363] (12-175)
  IPR038765 Papain-like cysteine peptidase superfamily [SSF54001] (12-176)

Mean predicted aligned error: 8.04 Å

Organism: NCBI:txid408170

Nearest PDB structures (foldseek):
  4k7c-assembly1_A  TM=8.985E-01  e=1.524E-08  Lacticaseibacillus rhamnosus HN001
  1gcb-assembly1_A  TM=8.785E-01  e=2.352E-06  Saccharomyces cerevisiae
  1cb5-assembly1_A  TM=8.614E-01  e=1.987E-05  Homo sapiens
  7v5t-assembly1_A  TM=8.538E-01  e=5.444E-05  Homo sapiens
  7xf9-assembly1_A  TM=8.470E-01  e=5.444E-05  Homo sapiens

Sequence (176 aa):
MISVTALGEKMEKQITIDLINNFSNIYNSNSTNRIIENAITENGLEKSCIDRRIIEENQPIFNIELPDGKRYDQKDNYRCWIYCGLNTIQYDMAKNLNIDLKEFALSNNYIAFFDKLEKSNNAYENIINISNVDWEYIDKEDVLQHCVNEGGHWQWFVSIVNKYGLMPYEYMPDVF

Foldseek 3Di:
DPDPDPPPPPPPPDCDPVNVVVVVCVQVVDPVSVVLVVLCVVPNDVVSPDDVVVVVVDDPDDPDDDDDAADDDPPPAQQVQLSVLQVVVLSVVCVVVVHGRHPWGWASVLLQVVLLVVLVVVLVVVCVVCVVPDPVVCVVVCSPVCSRGNHDHNVSNVVSCVVPNIGTCVVPPDDD